Protein AF-A0A956R9J3-F1 (afdb_monomer_lite)

Foldseek 3Di:
DPPPPQDKDFPDADLAWTWIDGQQEIEIEGAEPDDPVNLVVVLVVLVVSVVVVSFLHEYEYEYEPPYDDFQDPVNVVSNVVSCVVCLQRYAAYEYAYADDDLVSVLVQVVQVVVCVPPDPRHHYHYDPALLVRLQVVLCGPPDDPVSVPSPVVVSVVSVVSNVVRPDCPPDDDDDDDDDDDDDDDDDDDDDDFDDLAKDWDDFQLEIEMEGELRHDLVNLVVVLVVLVVSLVVNVAAGEYEYEYELNGVCVDPNVVVSNLVSCLVCLRRHAEYEYAYADHHDSLVSVVVSVVVSCVSRDPSYYYDYDNDQQVSQVVVQVSLVVVVHDDDHSVVVVVVVVVRVVCSVVSVPD

Sequence (351 aa):
MSRSDVDWRIAYADEQLVAAHLCGLLVLSWRTGAGLEHVKAVADLQSTLVERGYAPLSILNIFSLEKKGGISDELRHEGRRLFERMARHYLAQAYVILGEGFWAAGIRAFLSGFTGRTSRKVETQTFGTVSDAMRWLGQLPGQPPWMRTGDQERVEHVEEVVLTAHSPSLGAPSLRTFAPTRPQRLMGMGGAAGDKGLWTACCGRVHVSYWTEHTNAADVARMHHDIAALASKEGGPVALLLFADPQTPLSQAEARTRTAAMLRELHRVIESVALVTPGSGMWSIVMSSMFRDIDAETTPSARWKTFEELEPAVDWLRERSQQHGRHVPRAKFIRGAIDALRVEAETGGSG

pLDDT: mean 78.17, std 17.67, range [21.52, 96.06]

Secondary structure (DSSP, 8-state):
--TT----EEEEE-SSEEEEEETTEEEEEESSPPPHHHHHHHHHHHHHHHHTT-PSEEEEEEEE-SS-----HHHHHHHHHHHHHHGGGEEEEEEEEE--HHHHHHHHHHHHHHHHHH-SSSEEEEESSHHHHHHHHHHSTT--GGGGG--HHHHHHHHHHHHHHH-TTS----------------------TT--SEEEEEETTEEEEEE-TT--HHHHHHHHHHHHHHHHHTTS-EEEEEEE-TT-GGGSHHHHHHHHHHHHHSTTTEEEEEEE--SSSHHHHHHHHHHHHHHHHH-SSSEEEEESSHHHHHHHHHHHHHHTT-----HHHHHHHHHHHHHHHHHTT--

Structure (mmCIF, N/CA/C/O backbone):
data_AF-A0A956R9J3-F1
#
_entry.id   AF-A0A956R9J3-F1
#
loop_
_atom_site.group_PDB
_atom_site.id
_atom_site.type_symbol
_atom_site.label_atom_id
_atom_site.label_alt_id
_atom_site.label_comp_id
_atom_site.label_asym_id
_atom_site.label_entity_id
_atom_site.label_seq_id
_atom_site.pdbx_PDB_ins_code
_atom_site.Cartn_x
_atom_site.Cartn_y
_atom_site.Cartn_z
_atom_site.occupancy
_atom_site.B_iso_or_equiv
_atom_site.auth_seq_id
_atom_site.auth_comp_id
_atom_site.auth_asym_id
_atom_site.auth_atom_id
_atom_site.pdbx_PDB_model_num
ATOM 1 N N . MET A 1 1 ? 28.170 2.705 -31.460 1.00 49.53 1 MET A N 1
ATOM 2 C CA . MET A 1 1 ? 26.733 2.816 -31.783 1.00 49.53 1 MET A CA 1
ATOM 3 C C . MET A 1 1 ? 26.431 4.284 -31.965 1.00 49.53 1 MET A C 1
ATOM 5 O O . MET A 1 1 ? 26.818 5.065 -31.101 1.00 49.53 1 MET A O 1
ATOM 9 N N . SER A 1 2 ? 25.866 4.662 -33.109 1.00 46.88 2 SER A N 1
ATOM 10 C CA . SER A 1 2 ? 25.416 6.036 -33.333 1.00 46.88 2 SER A CA 1
ATOM 11 C C . SER A 1 2 ? 24.213 6.325 -32.420 1.00 46.88 2 SER A C 1
ATOM 13 O O . SER A 1 2 ? 23.520 5.394 -32.006 1.00 46.88 2 SER A O 1
ATOM 15 N N . ARG A 1 3 ? 23.981 7.592 -32.054 1.00 46.44 3 ARG A N 1
ATOM 16 C CA . ARG A 1 3 ? 22.874 8.001 -31.165 1.00 46.44 3 ARG A CA 1
ATOM 17 C C . ARG A 1 3 ? 21.479 7.624 -31.710 1.00 46.44 3 ARG A C 1
ATOM 19 O O . ARG A 1 3 ? 20.548 7.557 -30.924 1.00 46.44 3 ARG A O 1
ATOM 26 N N . SER A 1 4 ? 21.358 7.321 -33.005 1.00 49.34 4 SER A N 1
ATOM 27 C CA . SER A 1 4 ? 20.106 7.017 -33.714 1.00 49.34 4 SER A CA 1
ATOM 28 C C . SER A 1 4 ? 19.683 5.537 -33.740 1.00 49.34 4 SER A C 1
ATOM 30 O O . SER A 1 4 ? 18.646 5.238 -34.315 1.00 49.34 4 SER A O 1
ATOM 32 N N . ASP A 1 5 ? 20.431 4.612 -33.123 1.00 54.09 5 ASP A N 1
ATOM 33 C CA . ASP A 1 5 ? 20.139 3.159 -33.191 1.00 54.09 5 ASP A CA 1
ATOM 34 C C . ASP A 1 5 ? 19.517 2.573 -31.905 1.00 54.09 5 ASP A C 1
ATOM 36 O O . ASP A 1 5 ? 19.474 1.356 -31.710 1.00 54.09 5 ASP A O 1
ATOM 40 N N . VAL A 1 6 ? 19.088 3.423 -30.971 1.00 61.53 6 VAL A N 1
ATOM 41 C CA . VAL A 1 6 ? 18.557 3.007 -29.666 1.00 61.53 6 VAL A CA 1
ATOM 42 C C . VAL A 1 6 ? 17.034 2.891 -29.770 1.00 61.53 6 VAL A C 1
ATOM 44 O O . VAL A 1 6 ? 16.299 3.763 -29.325 1.00 61.53 6 VAL A O 1
ATOM 47 N N . ASP A 1 7 ? 16.580 1.823 -30.427 1.00 75.50 7 ASP A N 1
ATOM 48 C CA . ASP A 1 7 ? 15.164 1.600 -30.734 1.00 75.50 7 ASP A CA 1
ATOM 49 C C . ASP A 1 7 ? 14.435 0.958 -29.544 1.00 75.50 7 ASP A C 1
ATOM 51 O O . ASP A 1 7 ? 14.713 -0.184 -29.150 1.00 75.50 7 ASP A O 1
ATOM 55 N N . TRP A 1 8 ? 13.523 1.716 -28.940 1.00 78.88 8 TRP A N 1
ATOM 56 C CA . TRP A 1 8 ? 12.643 1.224 -27.889 1.00 78.88 8 TRP A CA 1
ATOM 57 C C . TRP A 1 8 ? 11.642 0.236 -28.465 1.00 78.88 8 TRP A C 1
ATOM 59 O O . TRP A 1 8 ? 10.996 0.491 -29.478 1.00 78.88 8 TRP A O 1
ATOM 69 N N . ARG A 1 9 ? 11.466 -0.899 -27.788 1.00 84.69 9 ARG A N 1
ATOM 70 C CA . ARG A 1 9 ? 10.521 -1.926 -28.232 1.00 84.69 9 ARG A CA 1
ATOM 71 C C . ARG A 1 9 ? 9.414 -2.096 -27.217 1.00 84.69 9 ARG A C 1
ATOM 73 O O . ARG A 1 9 ? 9.660 -2.567 -26.106 1.00 84.69 9 ARG A O 1
ATOM 80 N N . ILE A 1 10 ? 8.195 -1.747 -27.621 1.00 87.12 10 ILE A N 1
ATOM 81 C CA . ILE A 1 10 ? 6.981 -2.139 -26.904 1.00 87.12 10 ILE A CA 1
ATOM 82 C C . ILE A 1 10 ? 6.818 -3.644 -27.111 1.00 87.12 10 ILE A C 1
ATOM 84 O O . ILE A 1 10 ? 6.555 -4.107 -28.218 1.00 87.12 10 ILE A O 1
ATOM 88 N N . ALA A 1 11 ? 7.038 -4.411 -26.049 1.00 88.06 11 ALA A N 1
ATOM 89 C CA . ALA A 1 11 ? 6.936 -5.866 -26.076 1.00 88.06 11 ALA A CA 1
ATOM 90 C C . ALA A 1 11 ? 5.540 -6.356 -25.675 1.00 88.06 11 ALA A C 1
ATOM 92 O O . ALA A 1 11 ? 5.146 -7.456 -26.052 1.00 88.06 11 ALA A O 1
ATOM 93 N N . TYR A 1 12 ? 4.804 -5.545 -24.912 1.00 89.25 12 TYR A N 1
ATOM 94 C CA . TYR A 1 12 ? 3.446 -5.832 -24.471 1.00 89.25 12 TYR A CA 1
ATOM 95 C C . TYR A 1 12 ? 2.692 -4.522 -24.234 1.00 89.25 12 TYR A C 1
ATOM 97 O O . TYR A 1 12 ? 3.262 -3.588 -23.667 1.00 89.25 12 TYR A O 1
ATOM 105 N N . ALA A 1 13 ? 1.425 -4.448 -24.635 1.00 90.06 13 ALA A N 1
ATOM 106 C CA . ALA A 1 13 ? 0.563 -3.310 -24.335 1.00 90.06 13 ALA A CA 1
ATOM 107 C C . ALA A 1 13 ? -0.911 -3.728 -24.315 1.00 90.06 13 ALA A C 1
ATOM 109 O O . ALA A 1 13 ? -1.419 -4.258 -25.303 1.00 90.06 13 ALA A O 1
ATOM 110 N N . ASP A 1 14 ? -1.591 -3.444 -23.210 1.00 89.25 14 ASP A N 1
ATOM 111 C CA . ASP A 1 14 ? -3.045 -3.509 -23.077 1.00 89.25 14 ASP A CA 1
ATOM 112 C C . ASP A 1 14 ? -3.572 -2.367 -22.181 1.00 89.25 14 ASP A C 1
ATOM 114 O O . ASP A 1 14 ? -2.871 -1.394 -21.889 1.00 89.25 14 ASP A O 1
ATOM 118 N N . GLU A 1 15 ? -4.835 -2.456 -21.760 1.00 85.06 15 GLU A N 1
ATOM 119 C CA . GLU A 1 15 ? -5.476 -1.447 -20.909 1.00 85.06 15 GLU A CA 1
ATOM 120 C C . GLU A 1 15 ? -4.898 -1.342 -19.488 1.00 85.06 15 GLU A C 1
ATOM 122 O O . GLU A 1 15 ? -5.156 -0.351 -18.801 1.00 85.06 15 GLU A O 1
ATOM 127 N N . GLN A 1 16 ? -4.156 -2.344 -19.017 1.00 85.88 16 GLN A N 1
ATOM 128 C CA . GLN A 1 16 ? -3.671 -2.447 -17.638 1.00 85.88 16 GLN A CA 1
ATOM 129 C C . GLN A 1 16 ? -2.151 -2.323 -17.538 1.00 85.88 16 GLN A C 1
ATOM 131 O O . GLN A 1 16 ? -1.652 -1.796 -16.540 1.00 85.88 16 GLN A O 1
ATOM 136 N N . LEU A 1 17 ? -1.422 -2.789 -18.550 1.00 90.00 17 LEU A N 1
ATOM 137 C CA . LEU A 1 17 ? 0.029 -2.879 -18.577 1.00 90.00 17 LEU A CA 1
ATOM 138 C C . LEU A 1 17 ? 0.584 -2.473 -19.943 1.00 90.00 17 LEU A C 1
ATOM 140 O O . LEU A 1 17 ? 0.219 -3.019 -20.981 1.00 90.00 17 LEU A O 1
ATOM 144 N N . VAL A 1 18 ? 1.598 -1.612 -19.914 1.00 91.94 18 VAL A N 1
ATOM 145 C CA . VAL A 1 18 ? 2.541 -1.442 -21.022 1.00 91.94 18 VAL A CA 1
ATOM 146 C C . VAL A 1 18 ? 3.925 -1.873 -20.565 1.00 91.94 18 VAL A C 1
ATOM 148 O O . VAL A 1 18 ? 4.435 -1.379 -19.560 1.00 91.94 18 VAL A O 1
ATOM 151 N N . ALA A 1 19 ? 4.541 -2.792 -21.304 1.00 92.62 19 ALA A N 1
ATOM 152 C CA . ALA A 1 19 ? 5.917 -3.212 -21.105 1.00 92.62 19 ALA A CA 1
ATOM 153 C C . ALA A 1 19 ? 6.754 -2.835 -22.328 1.00 92.62 19 ALA A C 1
ATOM 155 O O . ALA A 1 19 ? 6.527 -3.320 -23.440 1.00 92.62 19 ALA A O 1
ATOM 156 N N . ALA A 1 20 ? 7.756 -1.994 -22.104 1.00 93.50 20 ALA A N 1
ATOM 157 C CA . ALA A 1 20 ? 8.727 -1.605 -23.112 1.00 93.50 20 ALA A CA 1
ATOM 158 C C . ALA A 1 20 ? 10.131 -1.921 -22.617 1.00 93.50 20 ALA A C 1
ATOM 160 O O . ALA A 1 20 ? 10.397 -1.894 -21.416 1.00 93.50 20 ALA A O 1
ATOM 161 N N . HIS A 1 21 ? 11.047 -2.213 -23.529 1.00 92.94 21 HIS A N 1
ATOM 162 C CA . HIS A 1 21 ? 12.431 -2.440 -23.148 1.00 92.94 21 HIS A CA 1
ATOM 163 C C . HIS A 1 21 ? 13.405 -1.719 -24.068 1.00 92.94 21 HIS A C 1
ATOM 165 O O . HIS A 1 21 ? 13.150 -1.510 -25.256 1.00 92.94 21 HIS A O 1
ATOM 171 N N . LEU A 1 22 ? 14.555 -1.396 -23.489 1.00 89.81 22 LEU A N 1
ATOM 172 C CA . LEU A 1 22 ? 15.707 -0.864 -24.182 1.00 89.81 22 LEU A CA 1
ATOM 173 C C . LEU A 1 22 ? 16.966 -1.552 -23.666 1.00 89.81 22 LEU A C 1
ATOM 175 O O . LEU A 1 22 ? 17.464 -1.257 -22.577 1.00 89.81 22 LEU A O 1
ATOM 179 N N . CYS A 1 23 ? 17.485 -2.491 -24.458 1.00 87.81 23 CYS A N 1
ATOM 180 C CA . CYS A 1 23 ? 18.567 -3.382 -24.041 1.00 87.81 23 CYS A CA 1
ATOM 181 C C . CYS A 1 23 ? 18.231 -4.041 -22.683 1.00 87.81 23 CYS A C 1
ATOM 183 O O . CYS A 1 23 ? 17.230 -4.746 -22.587 1.00 87.81 23 CYS A O 1
ATOM 185 N N . GLY A 1 24 ? 19.041 -3.798 -21.644 1.00 90.75 24 GLY A N 1
ATOM 186 C CA . GLY A 1 24 ? 18.830 -4.310 -20.285 1.00 90.75 24 GLY A CA 1
ATOM 187 C C . GLY A 1 24 ? 17.880 -3.485 -19.404 1.00 90.75 24 GLY A C 1
ATOM 188 O O . GLY A 1 24 ? 17.706 -3.834 -18.241 1.00 90.75 24 GLY A O 1
ATOM 189 N N . LEU A 1 25 ? 17.278 -2.398 -19.901 1.00 94.25 25 LEU A N 1
ATOM 190 C CA . LEU A 1 25 ? 16.233 -1.658 -19.183 1.00 94.25 25 LEU A CA 1
ATOM 191 C C . LEU A 1 25 ? 14.856 -2.186 -19.576 1.00 94.25 25 LEU A C 1
ATOM 193 O O . LEU A 1 25 ? 14.502 -2.149 -20.751 1.00 94.25 25 LEU A O 1
ATOM 197 N N . LEU A 1 26 ? 14.070 -2.615 -18.595 1.00 95.62 26 LEU A N 1
ATOM 198 C CA . LEU A 1 26 ? 12.669 -2.985 -18.758 1.00 95.62 26 LEU A CA 1
ATOM 199 C C . LEU A 1 26 ? 11.792 -1.962 -18.032 1.00 95.62 26 LEU A C 1
ATOM 201 O O . LEU A 1 26 ? 11.890 -1.816 -16.816 1.00 95.62 26 LEU A O 1
ATOM 205 N N . VAL A 1 27 ? 10.928 -1.273 -18.767 1.00 94.88 27 VAL A N 1
ATOM 206 C CA . VAL A 1 27 ? 9.948 -0.320 -18.240 1.00 94.88 27 VAL A CA 1
ATOM 207 C C . VAL A 1 27 ? 8.581 -0.992 -18.214 1.00 94.88 27 VAL A C 1
ATOM 209 O O . VAL A 1 27 ? 8.107 -1.476 -19.240 1.00 94.88 27 VAL A O 1
ATOM 212 N N . LEU A 1 28 ? 7.955 -1.021 -17.041 1.00 94.44 28 LEU A N 1
ATOM 213 C CA . LEU A 1 28 ? 6.637 -1.599 -16.801 1.00 94.44 28 LEU A CA 1
ATOM 214 C C . LEU A 1 28 ? 5.712 -0.501 -16.290 1.00 94.44 28 LEU A C 1
ATOM 216 O O . LEU A 1 28 ? 5.909 0.002 -15.187 1.00 94.44 28 LEU A O 1
ATOM 220 N N . SER A 1 29 ? 4.716 -0.123 -17.079 1.00 92.69 29 SER A N 1
ATOM 221 C CA . SER A 1 29 ? 3.728 0.889 -16.724 1.00 92.69 29 SER A CA 1
ATOM 222 C C . SER A 1 29 ? 2.387 0.233 -16.415 1.00 92.69 29 SER A C 1
ATOM 224 O O . SER A 1 29 ? 1.720 -0.281 -17.308 1.00 92.69 29 SER A O 1
ATOM 226 N N . TRP A 1 30 ? 2.018 0.236 -15.137 1.00 90.00 30 TRP A N 1
ATOM 227 C CA . TRP A 1 30 ? 0.809 -0.359 -14.581 1.00 90.00 30 TRP A CA 1
ATOM 228 C C . TRP A 1 30 ? -0.260 0.726 -14.393 1.00 90.00 30 TRP A C 1
ATOM 230 O O . TRP A 1 30 ? -0.128 1.598 -13.528 1.00 90.00 30 TRP A O 1
ATOM 240 N N . ARG A 1 31 ? -1.325 0.675 -15.198 1.00 82.44 31 ARG A N 1
ATOM 241 C CA . ARG A 1 31 ? -2.463 1.616 -15.137 1.00 82.44 31 ARG A CA 1
ATOM 242 C C . ARG A 1 31 ? -3.493 1.208 -14.095 1.00 82.44 31 ARG A C 1
ATOM 244 O O . ARG A 1 31 ? -4.121 2.048 -13.456 1.00 82.44 31 ARG A O 1
ATOM 251 N N . THR A 1 32 ? -3.686 -0.097 -13.952 1.00 74.12 32 THR A N 1
ATOM 252 C CA . THR A 1 32 ? -4.568 -0.704 -12.957 1.00 74.12 32 THR A CA 1
ATOM 253 C C . THR A 1 32 ? -3.794 -1.735 -12.152 1.00 74.12 32 THR A C 1
ATOM 255 O O . THR A 1 32 ? -2.675 -2.102 -12.512 1.00 74.12 32 THR A O 1
ATOM 258 N N . GLY A 1 33 ? -4.369 -2.204 -11.040 1.00 71.44 33 GLY A N 1
ATOM 259 C CA . GLY A 1 33 ? -3.757 -3.292 -10.274 1.00 71.44 33 GLY A CA 1
ATOM 260 C C . GLY A 1 33 ? -3.408 -4.477 -11.178 1.00 71.44 33 GLY A C 1
ATOM 261 O O . GLY A 1 33 ? -4.175 -4.814 -12.077 1.00 71.44 33 GLY A O 1
ATOM 262 N N . ALA A 1 34 ? -2.239 -5.079 -10.954 1.00 76.88 34 ALA A N 1
ATOM 263 C CA . ALA A 1 34 ? -1.737 -6.157 -11.794 1.00 76.88 34 ALA A CA 1
ATOM 264 C C . ALA A 1 34 ? -2.666 -7.380 -11.733 1.00 76.88 34 ALA A C 1
ATOM 266 O O . ALA A 1 34 ? -2.901 -7.936 -10.665 1.00 76.88 34 ALA A O 1
ATOM 267 N N . GLY A 1 35 ? -3.179 -7.828 -12.877 1.00 83.69 35 GLY A N 1
ATOM 268 C CA . GLY A 1 35 ? -3.793 -9.156 -12.983 1.00 83.69 35 GLY A CA 1
ATOM 269 C C . GLY A 1 35 ? -2.740 -10.272 -13.028 1.00 83.69 35 GLY A C 1
ATOM 270 O O . GLY A 1 35 ? -1.593 -10.038 -13.411 1.00 83.69 35 GLY A O 1
ATOM 271 N N . LEU A 1 36 ? -3.139 -11.501 -12.684 1.00 85.06 36 LEU A N 1
ATOM 272 C CA . LEU A 1 36 ? -2.251 -12.672 -12.726 1.00 85.06 36 LEU A CA 1
ATOM 273 C C . LEU A 1 36 ? -1.683 -12.922 -14.132 1.00 85.06 36 LEU A C 1
ATOM 275 O O . LEU A 1 36 ? -0.512 -13.267 -14.273 1.00 85.06 36 LEU A O 1
ATOM 279 N N . GLU A 1 37 ? -2.497 -12.723 -15.168 1.00 89.44 37 GLU A N 1
ATOM 280 C CA . GLU A 1 37 ? -2.081 -12.868 -16.568 1.00 89.44 37 GLU A CA 1
ATOM 281 C C . GLU A 1 37 ? -0.966 -11.883 -16.935 1.00 89.44 37 GLU A C 1
ATOM 283 O O . GLU A 1 37 ? 0.046 -12.288 -17.501 1.00 89.44 37 GLU A O 1
ATOM 288 N N . HIS A 1 38 ? -1.074 -10.625 -16.501 1.00 90.25 38 HIS A N 1
ATOM 289 C CA . HIS A 1 38 ? -0.042 -9.609 -16.721 1.00 90.25 38 HIS A CA 1
ATOM 290 C C . HIS A 1 38 ? 1.270 -9.954 -16.006 1.00 90.25 38 HIS A C 1
ATOM 292 O O . HIS A 1 38 ? 2.348 -9.767 -16.565 1.00 90.25 38 HIS A O 1
ATOM 298 N N . VAL A 1 39 ? 1.210 -10.503 -14.784 1.00 89.62 39 VAL A N 1
ATOM 299 C CA . VAL A 1 39 ? 2.421 -10.961 -14.074 1.00 89.62 39 VAL A CA 1
ATOM 300 C C . VAL A 1 39 ? 3.108 -12.097 -14.830 1.00 89.62 39 VAL A C 1
ATOM 302 O O . VAL A 1 39 ? 4.336 -12.102 -14.923 1.00 89.62 39 VAL A O 1
ATOM 305 N N . LYS A 1 40 ? 2.344 -13.021 -15.423 1.00 88.81 40 LYS A N 1
ATOM 306 C CA . LYS A 1 40 ? 2.892 -14.079 -16.287 1.00 88.81 40 LYS A CA 1
ATOM 307 C C . LYS A 1 40 ? 3.496 -13.506 -17.573 1.00 88.81 40 LYS A C 1
ATOM 309 O O . LYS A 1 40 ? 4.617 -13.864 -17.912 1.00 88.81 40 LYS A O 1
ATOM 314 N N . ALA A 1 41 ? 2.831 -12.552 -18.223 1.00 90.69 41 ALA A N 1
ATOM 315 C CA . ALA A 1 41 ? 3.370 -11.882 -19.409 1.00 90.69 41 ALA A CA 1
ATOM 316 C C . ALA A 1 41 ? 4.700 -11.160 -19.114 1.00 90.69 41 ALA A C 1
ATOM 318 O O . ALA A 1 41 ? 5.665 -11.281 -19.869 1.00 90.69 41 ALA A O 1
ATOM 319 N N . VAL A 1 42 ? 4.792 -10.464 -17.973 1.00 93.19 42 VAL A N 1
ATOM 320 C CA . VAL A 1 42 ? 6.044 -9.846 -17.507 1.00 93.19 42 VAL A CA 1
ATOM 321 C C . VAL A 1 42 ? 7.114 -10.901 -17.239 1.00 93.19 42 VAL A C 1
ATOM 323 O O . VAL A 1 42 ? 8.276 -10.692 -17.587 1.00 93.19 42 VAL A O 1
ATOM 326 N N . ALA A 1 43 ? 6.741 -12.038 -16.650 1.00 92.69 43 ALA A N 1
ATOM 327 C CA . ALA A 1 43 ? 7.661 -13.136 -16.393 1.00 92.69 43 ALA A CA 1
ATOM 328 C C . ALA A 1 43 ? 8.278 -13.695 -17.683 1.00 92.69 43 ALA A C 1
ATOM 330 O O . ALA A 1 43 ? 9.499 -13.849 -17.762 1.00 92.69 43 ALA A O 1
ATOM 331 N N . ASP A 1 44 ? 7.447 -13.958 -18.689 1.00 93.81 44 ASP A N 1
ATOM 332 C CA . ASP A 1 44 ? 7.875 -14.494 -19.982 1.00 93.81 44 ASP A CA 1
ATOM 333 C C . ASP A 1 44 ? 8.756 -13.490 -20.734 1.00 93.81 44 ASP A C 1
ATOM 335 O O . ASP A 1 44 ? 9.793 -13.855 -21.302 1.00 93.81 44 ASP A O 1
ATOM 339 N N . LEU A 1 45 ? 8.410 -12.200 -20.668 1.00 94.62 45 LEU A N 1
ATOM 340 C CA . LEU A 1 45 ? 9.221 -11.125 -21.233 1.00 94.62 45 LEU A CA 1
ATOM 341 C C . LEU A 1 45 ? 10.599 -11.044 -20.565 1.00 94.62 45 LEU A C 1
ATOM 343 O O . LEU A 1 45 ? 11.615 -10.990 -21.257 1.00 94.62 45 LEU A O 1
ATOM 347 N N . GLN A 1 46 ? 10.665 -11.069 -19.233 1.00 95.38 46 GLN A N 1
ATOM 348 C CA . GLN A 1 46 ? 11.939 -11.030 -18.512 1.00 95.38 46 GLN A CA 1
ATOM 349 C C . GLN A 1 46 ? 12.815 -12.240 -18.847 1.00 95.38 46 GLN A C 1
ATOM 351 O O . GLN A 1 46 ? 14.007 -12.067 -19.100 1.00 95.38 46 GLN A O 1
ATOM 356 N N . SER A 1 47 ? 12.239 -13.445 -18.899 1.00 95.56 47 SER A N 1
ATOM 357 C CA . SER A 1 47 ? 12.956 -14.650 -19.333 1.00 95.56 47 SER A CA 1
ATOM 358 C C . SER A 1 47 ? 13.504 -14.499 -20.751 1.00 95.56 47 SER A C 1
ATOM 360 O O . SER A 1 47 ? 14.695 -14.717 -20.969 1.00 95.56 47 SER A O 1
ATOM 362 N N . THR A 1 48 ? 12.684 -14.015 -21.688 1.00 95.00 48 THR A N 1
ATOM 363 C CA . THR A 1 48 ? 13.097 -13.767 -23.078 1.00 95.00 48 THR A CA 1
ATOM 364 C C . THR A 1 48 ? 14.266 -12.781 -23.157 1.00 95.00 48 THR A C 1
ATOM 366 O O . THR A 1 48 ? 15.200 -12.973 -23.937 1.00 95.00 48 THR A O 1
ATOM 369 N N . LEU A 1 49 ? 14.252 -11.714 -22.352 1.00 93.75 49 LEU A N 1
ATOM 370 C CA . LEU A 1 49 ? 15.343 -10.736 -22.328 1.00 93.75 49 LEU A CA 1
ATOM 371 C C . LEU A 1 49 ? 16.641 -11.334 -21.772 1.00 93.75 49 LEU A C 1
ATOM 373 O O . LEU A 1 49 ? 17.719 -11.064 -22.307 1.00 93.75 49 LEU A O 1
ATOM 377 N N . VAL A 1 50 ? 16.549 -12.171 -20.736 1.00 95.50 50 VAL A N 1
ATOM 378 C CA . VAL A 1 50 ? 17.706 -12.892 -20.186 1.00 95.50 50 VAL A CA 1
ATOM 379 C C . VAL A 1 50 ? 18.285 -13.862 -21.216 1.00 95.50 50 VAL A C 1
ATOM 381 O O . VAL A 1 50 ? 19.496 -13.855 -21.429 1.00 95.50 50 VAL A O 1
ATOM 384 N N . GLU A 1 51 ? 17.445 -14.645 -21.893 1.00 95.38 51 GLU A N 1
ATOM 385 C CA . GLU A 1 51 ? 17.864 -15.596 -22.937 1.00 95.38 51 GLU A CA 1
ATOM 386 C C . GLU A 1 51 ? 18.536 -14.902 -24.127 1.00 95.38 51 GLU A C 1
ATOM 388 O O . GLU A 1 51 ? 19.482 -15.431 -24.707 1.00 95.38 51 GLU A O 1
ATOM 393 N N . ARG A 1 52 ? 18.109 -13.677 -24.450 1.00 93.31 52 ARG A N 1
ATOM 394 C CA . ARG A 1 52 ? 18.737 -12.825 -25.473 1.00 93.31 52 ARG A CA 1
ATOM 395 C C . ARG A 1 52 ? 20.035 -12.151 -25.016 1.00 93.31 52 ARG A C 1
ATOM 397 O O . ARG A 1 52 ? 20.630 -11.407 -25.791 1.00 93.31 52 ARG A O 1
ATOM 404 N N . GLY A 1 53 ? 20.482 -12.395 -23.784 1.00 94.00 53 GLY A N 1
ATOM 405 C CA . GLY A 1 53 ? 21.736 -11.861 -23.256 1.00 94.00 53 GLY A CA 1
ATOM 406 C C . GLY A 1 53 ? 21.657 -10.409 -22.781 1.00 94.00 53 GLY A C 1
ATOM 407 O O . GLY A 1 53 ? 22.693 -9.766 -22.648 1.00 94.00 53 GLY A O 1
ATOM 408 N N . TYR A 1 54 ? 20.460 -9.878 -22.502 1.00 92.56 54 TYR A N 1
ATOM 409 C CA . TYR A 1 54 ? 20.304 -8.514 -21.974 1.00 92.56 54 TYR A CA 1
ATOM 410 C C . TYR A 1 54 ? 20.520 -8.402 -20.456 1.00 92.56 54 TYR A C 1
ATOM 412 O O . TYR A 1 54 ? 20.408 -7.310 -19.906 1.00 92.56 54 TYR A O 1
ATOM 420 N N . ALA A 1 55 ? 20.823 -9.506 -19.768 1.00 93.12 55 ALA A N 1
ATOM 421 C CA . ALA A 1 55 ? 21.116 -9.500 -18.339 1.00 93.12 55 ALA A CA 1
ATOM 422 C C . ALA A 1 55 ? 22.488 -8.847 -18.025 1.00 93.12 55 ALA A C 1
ATOM 424 O O . ALA A 1 55 ? 23.431 -9.017 -18.800 1.00 93.12 55 ALA A O 1
ATOM 425 N N . PRO A 1 56 ? 22.640 -8.177 -16.864 1.00 95.19 56 PRO A N 1
ATOM 426 C CA . PRO A 1 56 ? 21.631 -8.006 -15.818 1.00 95.19 56 PRO A CA 1
ATOM 427 C C . PRO A 1 56 ? 20.589 -6.926 -16.166 1.00 95.19 56 PRO A C 1
ATOM 429 O O . PRO A 1 56 ? 20.892 -5.940 -16.830 1.00 95.19 56 PRO A O 1
ATOM 432 N N . LEU A 1 57 ? 19.351 -7.120 -15.704 1.00 95.62 57 LEU A N 1
ATOM 433 C CA . LEU A 1 57 ? 18.213 -6.254 -16.007 1.00 95.62 57 LEU A CA 1
ATOM 434 C C . LEU A 1 57 ? 18.041 -5.153 -14.958 1.00 95.62 57 LEU A C 1
ATOM 436 O O . LEU A 1 57 ? 18.032 -5.420 -13.755 1.00 95.62 57 LEU A O 1
ATOM 440 N N . SER A 1 58 ? 17.809 -3.931 -15.418 1.00 96.06 58 SER A N 1
ATOM 441 C CA . SER A 1 58 ? 17.251 -2.847 -14.612 1.00 96.06 58 SER A CA 1
ATOM 442 C C . SER A 1 58 ? 15.764 -2.745 -14.894 1.00 96.06 58 SER A C 1
ATOM 444 O O . SER A 1 58 ? 15.370 -2.631 -16.052 1.00 96.06 58 SER A O 1
ATOM 446 N N . ILE A 1 59 ? 14.933 -2.788 -13.859 1.00 95.69 59 ILE A N 1
ATOM 447 C CA . ILE A 1 59 ? 13.478 -2.721 -14.021 1.00 95.69 59 ILE A CA 1
ATOM 448 C C . ILE A 1 59 ? 12.972 -1.394 -13.472 1.00 95.69 59 ILE A C 1
ATOM 450 O O . ILE A 1 59 ? 13.231 -1.064 -12.320 1.00 95.69 59 ILE A O 1
ATOM 454 N N . LEU A 1 60 ? 12.214 -0.659 -14.276 1.00 95.75 60 LEU A N 1
ATOM 455 C CA . LEU A 1 60 ? 11.488 0.536 -13.873 1.00 95.75 60 LEU A CA 1
ATOM 456 C C . LEU A 1 60 ? 9.992 0.216 -13.847 1.00 95.75 60 LEU A C 1
ATOM 458 O O . LEU A 1 60 ? 9.351 0.150 -14.891 1.00 95.75 60 LEU A O 1
ATOM 462 N N . ASN A 1 61 ? 9.438 0.007 -12.657 1.00 94.19 61 ASN A N 1
ATOM 463 C CA . ASN A 1 61 ? 8.002 -0.155 -12.462 1.00 94.19 61 ASN A CA 1
ATOM 464 C C . ASN A 1 61 ? 7.359 1.206 -12.216 1.00 94.19 61 ASN A C 1
ATOM 466 O O . ASN A 1 61 ? 7.795 1.935 -11.333 1.00 94.19 61 ASN A O 1
ATOM 470 N N . ILE A 1 62 ? 6.301 1.525 -12.944 1.00 92.31 62 ILE A N 1
ATOM 471 C CA . ILE A 1 62 ? 5.574 2.788 -12.869 1.00 92.31 62 ILE A CA 1
ATOM 472 C C . ILE A 1 62 ? 4.122 2.446 -12.569 1.00 92.31 62 ILE A C 1
ATOM 474 O O . ILE A 1 62 ? 3.493 1.742 -13.348 1.00 92.31 62 ILE A O 1
ATOM 478 N N . PHE A 1 63 ? 3.596 2.917 -11.446 1.00 88.75 63 PHE A N 1
ATOM 479 C CA . PHE A 1 63 ? 2.223 2.657 -11.022 1.00 88.75 63 PHE A CA 1
ATOM 480 C C . PHE A 1 63 ? 1.426 3.952 -11.039 1.00 88.75 63 PHE A C 1
ATOM 482 O O . PHE A 1 63 ? 1.810 4.904 -10.359 1.00 88.75 63 PHE A O 1
ATOM 489 N N . SER A 1 64 ? 0.310 3.967 -11.764 1.00 84.56 64 SER A N 1
ATOM 490 C CA . SER A 1 64 ? -0.709 5.006 -11.621 1.00 84.56 64 SER A CA 1
ATOM 491 C C . SER A 1 64 ? -1.744 4.587 -10.582 1.00 84.56 64 SER A C 1
ATOM 493 O O . SER A 1 64 ? -2.237 3.459 -10.586 1.00 84.56 64 SER A O 1
ATOM 495 N N . LEU A 1 65 ? -2.067 5.497 -9.663 1.00 73.25 65 LEU A N 1
ATOM 496 C CA . LEU A 1 65 ? -3.029 5.253 -8.583 1.00 73.25 65 LEU A CA 1
ATOM 497 C C . LEU A 1 65 ? -4.472 5.619 -8.948 1.00 73.25 65 LEU A C 1
ATOM 499 O O . LEU A 1 65 ? -5.335 5.652 -8.072 1.00 73.25 65 LEU A O 1
ATOM 503 N N . GLU A 1 66 ? -4.756 5.874 -10.226 1.00 71.19 66 GLU A N 1
ATOM 504 C CA . GLU A 1 66 ? -6.089 6.274 -10.693 1.00 71.19 66 GLU A CA 1
ATOM 505 C C . GLU A 1 66 ? -7.167 5.209 -10.437 1.00 71.19 66 GLU A C 1
ATOM 507 O O . GLU A 1 66 ? -8.331 5.548 -10.218 1.00 71.19 66 GLU A O 1
ATOM 512 N N . LYS A 1 67 ? -6.807 3.918 -10.419 1.00 65.75 67 LYS A N 1
ATOM 513 C CA . LYS A 1 67 ? -7.745 2.818 -10.146 1.00 65.75 67 LYS A CA 1
ATOM 514 C C . LYS A 1 67 ? -7.255 1.926 -9.006 1.00 65.75 67 LYS A C 1
ATOM 516 O O . LYS A 1 67 ? -6.194 1.310 -9.078 1.00 65.75 67 LYS A O 1
ATOM 521 N N . LYS A 1 68 ? -8.086 1.801 -7.963 1.00 62.31 68 LYS A N 1
ATOM 522 C CA . LYS A 1 68 ? -7.859 0.896 -6.825 1.00 62.31 68 LYS A CA 1
ATOM 523 C C . LYS A 1 68 ? -8.012 -0.559 -7.287 1.00 62.31 68 LYS A C 1
ATOM 525 O O . LYS A 1 68 ? -9.128 -1.049 -7.431 1.00 62.31 68 LYS A O 1
ATOM 530 N N . GLY A 1 69 ? -6.897 -1.246 -7.523 1.00 61.59 69 GLY A N 1
ATOM 531 C CA . GLY A 1 69 ? -6.865 -2.694 -7.736 1.00 61.59 69 GLY A CA 1
ATOM 532 C C . GLY A 1 69 ? -6.409 -3.423 -6.473 1.00 61.59 69 GLY A C 1
ATOM 533 O O . GLY A 1 69 ? -5.383 -3.076 -5.888 1.00 61.59 69 GLY A O 1
ATOM 534 N N . GLY A 1 70 ? -7.167 -4.428 -6.035 1.00 63.72 70 GLY A N 1
ATOM 535 C CA . GLY A 1 70 ? -6.732 -5.326 -4.966 1.00 63.72 70 GLY A CA 1
ATOM 536 C C . GLY A 1 70 ? -5.608 -6.249 -5.447 1.00 63.72 70 GLY A C 1
ATOM 537 O O . GLY A 1 70 ? -5.633 -6.723 -6.577 1.00 63.72 70 GLY A O 1
ATOM 538 N N . ILE A 1 71 ? -4.630 -6.527 -4.583 1.00 68.88 71 ILE A N 1
ATOM 539 C CA . ILE A 1 71 ? -3.621 -7.569 -4.821 1.00 68.88 71 ILE A CA 1
ATOM 540 C C . ILE A 1 71 ? -4.134 -8.851 -4.162 1.00 68.88 71 ILE A C 1
ATOM 542 O O . ILE A 1 71 ? -4.145 -8.923 -2.927 1.00 68.88 71 ILE A O 1
ATOM 546 N N . SER A 1 72 ? -4.547 -9.835 -4.966 1.00 74.62 72 SER A N 1
ATOM 547 C CA . SER A 1 72 ? -4.964 -11.156 -4.474 1.00 74.62 72 SER A CA 1
ATOM 548 C C . SER A 1 72 ? -3.781 -11.944 -3.898 1.00 74.62 72 SER A C 1
ATOM 550 O O . SER A 1 72 ? -2.623 -11.678 -4.227 1.00 74.62 72 SER A O 1
ATOM 552 N N . ASP A 1 73 ? -4.047 -12.932 -3.042 1.00 71.81 73 ASP A N 1
ATOM 553 C CA . ASP A 1 73 ? -2.989 -13.793 -2.493 1.00 71.81 73 ASP A CA 1
ATOM 554 C C . ASP A 1 73 ? -2.267 -14.604 -3.570 1.00 71.81 73 ASP A C 1
ATOM 556 O O . ASP A 1 73 ? -1.047 -14.758 -3.517 1.00 71.81 73 ASP A O 1
ATOM 560 N N . GLU A 1 74 ? -3.000 -15.057 -4.586 1.00 76.88 74 GLU A N 1
ATOM 561 C CA . GLU A 1 74 ? -2.431 -15.754 -5.739 1.00 76.88 74 GLU A CA 1
ATOM 562 C C . GLU A 1 74 ? -1.432 -14.864 -6.491 1.00 76.88 74 GLU A C 1
ATOM 564 O O . GLU A 1 74 ? -0.314 -15.287 -6.787 1.00 76.88 74 GLU A O 1
ATOM 569 N N . LEU A 1 75 ? -1.779 -13.591 -6.702 1.00 75.44 75 LEU A N 1
ATOM 570 C CA . LEU A 1 75 ? -0.892 -12.608 -7.319 1.00 75.44 75 LEU A CA 1
ATOM 571 C C . LEU A 1 75 ? 0.365 -12.357 -6.473 1.00 75.44 75 LEU A C 1
ATOM 573 O O . LEU A 1 75 ? 1.465 -12.248 -7.015 1.00 75.44 75 LEU A O 1
ATOM 577 N N . ARG A 1 76 ? 0.231 -12.297 -5.139 1.00 74.94 76 ARG A N 1
ATOM 578 C CA . ARG A 1 76 ? 1.383 -12.166 -4.222 1.00 74.94 76 ARG A CA 1
ATOM 579 C C . ARG A 1 76 ? 2.303 -13.373 -4.317 1.00 74.94 76 ARG A C 1
ATOM 581 O O . ARG A 1 76 ? 3.524 -13.207 -4.309 1.00 74.94 76 ARG A O 1
ATOM 588 N N . HIS A 1 77 ? 1.727 -14.571 -4.364 1.00 78.31 77 HIS A N 1
ATOM 589 C CA . HIS A 1 77 ? 2.482 -15.812 -4.460 1.00 78.31 77 HIS A CA 1
ATOM 590 C C . HIS A 1 77 ? 3.253 -15.878 -5.781 1.00 78.31 77 HIS A C 1
ATOM 592 O O . HIS A 1 77 ? 4.465 -16.101 -5.766 1.00 78.31 77 HIS A O 1
ATOM 598 N N . GLU A 1 78 ? 2.591 -15.593 -6.903 1.00 83.00 78 GLU A N 1
ATOM 599 C CA . GLU A 1 78 ? 3.229 -15.628 -8.220 1.00 83.00 78 GLU A CA 1
ATOM 600 C C . GLU A 1 78 ? 4.272 -14.515 -8.381 1.00 83.00 78 GLU A C 1
ATOM 602 O O . GLU A 1 78 ? 5.379 -14.771 -8.852 1.00 83.00 78 GLU A O 1
ATOM 607 N N . GLY A 1 79 ? 3.992 -13.301 -7.895 1.00 82.69 79 GLY A N 1
ATOM 608 C CA . GLY A 1 79 ? 4.963 -12.203 -7.882 1.00 82.69 79 GLY A CA 1
ATOM 609 C C . GLY A 1 79 ? 6.217 -12.531 -7.063 1.00 82.69 79 GLY A C 1
ATOM 610 O O . GLY A 1 79 ? 7.336 -12.259 -7.503 1.00 82.69 79 GLY A O 1
ATOM 611 N N . ARG A 1 80 ? 6.060 -13.182 -5.900 1.00 82.25 80 ARG A N 1
ATOM 612 C CA . ARG A 1 80 ? 7.194 -13.658 -5.089 1.00 82.25 80 ARG A CA 1
ATOM 613 C C . ARG A 1 80 ? 7.997 -14.722 -5.829 1.00 82.25 80 ARG A C 1
ATOM 615 O O . ARG A 1 80 ? 9.219 -14.613 -5.901 1.00 82.25 80 ARG A O 1
ATOM 622 N N . ARG A 1 81 ? 7.318 -15.719 -6.397 1.00 84.75 81 ARG A N 1
ATOM 623 C CA . ARG A 1 81 ? 7.952 -16.802 -7.158 1.00 84.75 81 ARG A CA 1
ATOM 624 C C . ARG A 1 81 ? 8.743 -16.258 -8.347 1.00 84.75 81 ARG A C 1
ATOM 626 O O . ARG A 1 81 ? 9.873 -16.686 -8.583 1.00 84.75 81 ARG A O 1
ATOM 633 N N . LEU A 1 82 ? 8.174 -15.291 -9.067 1.00 87.19 82 LEU A N 1
ATOM 634 C CA . LEU A 1 82 ? 8.845 -14.596 -10.159 1.00 87.19 82 LEU A CA 1
ATOM 635 C C . LEU A 1 82 ? 10.101 -13.872 -9.667 1.00 87.19 82 LEU A C 1
ATOM 637 O O . LEU A 1 82 ? 11.176 -14.056 -10.240 1.00 87.19 82 LEU A O 1
ATOM 641 N N . PHE A 1 83 ? 9.982 -13.085 -8.594 1.00 86.88 83 PHE A N 1
ATOM 642 C CA . PHE A 1 83 ? 11.113 -12.359 -8.022 1.00 86.88 83 PHE A CA 1
ATOM 643 C C . PHE A 1 83 ? 12.241 -13.307 -7.610 1.00 86.88 83 PHE A C 1
ATOM 645 O O . PHE A 1 83 ? 13.380 -13.098 -8.009 1.00 86.88 83 PHE A O 1
ATOM 652 N N . GLU A 1 84 ? 11.944 -14.379 -6.876 1.00 87.38 84 GLU A N 1
ATOM 653 C CA . GLU A 1 84 ? 12.948 -15.357 -6.435 1.00 87.38 84 GLU A CA 1
ATOM 654 C C . GLU A 1 84 ? 13.671 -16.020 -7.614 1.00 87.38 84 GLU A C 1
ATOM 656 O O . GLU A 1 84 ? 14.895 -16.179 -7.582 1.00 87.38 84 GLU A O 1
ATOM 661 N N . ARG A 1 85 ? 12.933 -16.358 -8.678 1.00 90.81 85 ARG A N 1
ATOM 662 C CA . ARG A 1 85 ? 13.491 -16.952 -9.899 1.00 90.81 85 ARG A CA 1
ATOM 663 C C . ARG A 1 85 ? 14.407 -15.983 -10.648 1.00 90.81 85 ARG A C 1
ATOM 665 O O . ARG A 1 85 ? 15.465 -16.392 -11.127 1.00 90.81 85 ARG A O 1
ATOM 672 N N . MET A 1 86 ? 14.006 -14.718 -10.749 1.00 93.19 86 MET A N 1
ATOM 673 C CA . MET A 1 86 ? 14.665 -13.729 -11.604 1.00 93.19 86 MET A CA 1
ATOM 674 C C . MET A 1 86 ? 15.670 -12.835 -10.875 1.00 93.19 86 MET A C 1
ATOM 676 O O . MET A 1 86 ? 16.491 -12.206 -11.534 1.00 93.19 86 MET A O 1
ATOM 680 N N . ALA A 1 87 ? 15.688 -12.821 -9.538 1.00 90.50 87 ALA A N 1
ATOM 681 C CA . ALA A 1 87 ? 16.519 -11.920 -8.733 1.00 90.50 87 ALA A CA 1
ATOM 682 C C . ALA A 1 87 ? 18.008 -11.949 -9.105 1.00 90.50 87 ALA A C 1
ATOM 684 O O . ALA A 1 87 ? 18.656 -10.911 -9.127 1.00 90.50 87 ALA A O 1
ATOM 685 N N . ARG A 1 88 ? 18.558 -13.122 -9.445 1.00 93.25 88 ARG A N 1
ATOM 686 C CA . ARG A 1 88 ? 19.969 -13.264 -9.862 1.00 93.25 88 ARG A CA 1
ATOM 687 C C . ARG A 1 88 ? 20.295 -12.611 -11.210 1.00 93.25 88 ARG A C 1
ATOM 689 O O . ARG A 1 88 ? 21.464 -12.471 -11.547 1.00 93.25 88 ARG A O 1
ATOM 696 N N . HIS A 1 89 ? 19.272 -12.282 -11.992 1.00 95.44 89 HIS A N 1
ATOM 697 C CA . HIS A 1 89 ? 19.383 -11.620 -13.286 1.00 95.44 89 HIS A CA 1
ATOM 698 C C . HIS A 1 89 ? 19.083 -10.124 -13.188 1.00 95.44 89 HIS A C 1
ATOM 700 O O . HIS A 1 89 ? 19.117 -9.446 -14.209 1.00 95.44 89 HIS A O 1
ATOM 706 N N . TYR A 1 90 ? 18.781 -9.602 -11.997 1.00 94.62 90 TYR A N 1
ATOM 707 C CA . TYR A 1 90 ? 18.489 -8.191 -11.793 1.00 94.62 90 TYR A CA 1
ATOM 708 C C . TYR A 1 90 ? 19.720 -7.441 -11.319 1.00 94.62 90 TYR A C 1
ATOM 710 O O . TYR A 1 90 ? 20.426 -7.881 -10.415 1.00 94.62 90 TYR A O 1
ATOM 718 N N . LEU A 1 91 ? 19.932 -6.278 -11.921 1.00 94.50 91 LEU A N 1
ATOM 719 C CA . LEU A 1 91 ? 20.827 -5.262 -11.403 1.00 94.50 91 LEU A CA 1
ATOM 720 C C . LEU A 1 91 ? 20.102 -4.429 -10.345 1.00 94.50 91 LEU A C 1
ATOM 722 O O . LEU A 1 91 ? 20.595 -4.270 -9.231 1.00 94.50 91 LEU A O 1
ATOM 726 N N . ALA A 1 92 ? 18.918 -3.924 -10.700 1.00 94.81 92 ALA A N 1
ATOM 727 C CA . ALA A 1 92 ? 18.157 -3.019 -9.856 1.00 94.81 92 ALA A CA 1
ATOM 728 C C . ALA A 1 92 ? 16.667 -2.996 -10.196 1.00 94.81 92 ALA A C 1
ATOM 730 O O . ALA A 1 92 ? 16.259 -3.332 -11.312 1.00 94.81 92 ALA A O 1
ATOM 731 N N . GLN A 1 93 ? 15.861 -2.538 -9.241 1.00 94.75 93 GLN A N 1
ATOM 732 C CA . GLN A 1 93 ? 14.453 -2.227 -9.443 1.00 94.75 93 GLN A CA 1
ATOM 733 C C . GLN A 1 93 ? 14.121 -0.830 -8.915 1.00 94.75 93 GLN A C 1
ATOM 735 O O . GLN A 1 93 ? 14.295 -0.527 -7.737 1.00 94.75 93 GLN A O 1
ATOM 740 N N . ALA A 1 94 ? 13.602 0.022 -9.786 1.00 94.88 94 ALA A N 1
ATOM 741 C CA . ALA A 1 94 ? 13.043 1.311 -9.425 1.00 94.88 94 ALA A CA 1
ATOM 742 C C . ALA A 1 94 ? 11.515 1.234 -9.458 1.00 94.88 94 ALA A C 1
ATOM 744 O O . ALA A 1 94 ? 10.932 0.690 -10.395 1.00 94.88 94 ALA A O 1
ATOM 745 N N . TYR A 1 95 ? 10.870 1.790 -8.439 1.00 93.12 95 TYR A N 1
ATOM 746 C CA . TYR A 1 95 ? 9.417 1.876 -8.329 1.00 93.12 95 TYR A CA 1
ATOM 747 C C . TYR A 1 95 ? 9.007 3.348 -8.361 1.00 93.12 95 TYR A C 1
ATOM 749 O O . TYR A 1 95 ? 9.354 4.101 -7.460 1.00 93.12 95 TYR A O 1
ATOM 757 N N . VAL A 1 96 ? 8.273 3.778 -9.378 1.00 92.38 96 VAL A N 1
ATOM 758 C CA . VAL A 1 96 ? 7.711 5.125 -9.501 1.00 92.38 96 VAL A CA 1
ATOM 759 C C . VAL A 1 96 ? 6.227 5.038 -9.192 1.00 92.38 96 VAL A C 1
ATOM 761 O O . VAL A 1 96 ? 5.484 4.350 -9.887 1.00 92.38 96 VAL A O 1
ATOM 764 N N . ILE A 1 97 ? 5.790 5.727 -8.143 1.00 89.88 97 ILE A N 1
ATOM 765 C CA . ILE A 1 97 ? 4.374 5.785 -7.773 1.00 89.88 97 ILE A CA 1
ATOM 766 C C . ILE A 1 97 ? 3.833 7.143 -8.204 1.00 89.88 97 ILE A C 1
ATOM 768 O O . ILE A 1 97 ? 4.029 8.138 -7.500 1.00 89.88 97 ILE A O 1
ATOM 772 N N . LEU A 1 98 ? 3.187 7.168 -9.370 1.00 85.69 98 LEU A N 1
ATOM 773 C CA . LEU A 1 98 ? 2.564 8.356 -9.936 1.00 85.69 98 LEU A CA 1
ATOM 774 C C . LEU A 1 98 ? 1.289 8.664 -9.154 1.00 85.69 98 LEU A C 1
ATOM 776 O O . LEU A 1 98 ? 0.342 7.877 -9.106 1.00 85.69 98 LEU A O 1
ATOM 780 N N . GLY A 1 99 ? 1.303 9.815 -8.498 1.00 78.88 99 GLY A N 1
ATOM 781 C CA . GLY A 1 99 ? 0.213 10.276 -7.660 1.00 78.88 99 GLY A CA 1
ATOM 782 C C . GLY A 1 99 ? 0.721 11.145 -6.522 1.00 78.88 99 GLY A C 1
ATOM 783 O O . GLY A 1 99 ? 1.828 10.966 -5.996 1.00 78.88 99 GLY A O 1
ATOM 784 N N . GLU A 1 100 ? -0.124 12.085 -6.132 1.00 70.38 100 GLU A N 1
ATOM 785 C CA . GLU A 1 100 ? 0.084 12.922 -4.962 1.00 70.38 100 GLU A CA 1
ATOM 786 C C . GLU A 1 100 ? -0.727 12.402 -3.772 1.00 70.38 100 GLU A C 1
ATOM 788 O O . GLU A 1 100 ? -1.556 11.494 -3.876 1.00 70.38 100 GLU A O 1
ATOM 793 N N . GLY A 1 101 ? -0.458 12.975 -2.603 1.00 62.47 101 GLY A N 1
ATOM 794 C CA . GLY A 1 101 ? -1.173 12.642 -1.383 1.00 62.47 101 GLY A CA 1
ATOM 795 C C . GLY A 1 101 ? -0.731 11.331 -0.735 1.00 62.47 101 GLY A C 1
ATOM 796 O O . GLY A 1 101 ? 0.288 10.714 -1.062 1.00 62.47 101 GLY A O 1
ATOM 797 N N . PHE A 1 102 ? -1.501 10.930 0.271 1.00 56.69 102 PHE A N 1
ATOM 798 C CA . PHE A 1 102 ? -1.094 9.872 1.182 1.00 56.69 102 PHE A CA 1
ATOM 799 C C . PHE A 1 102 ? -0.982 8.499 0.533 1.00 56.69 102 PHE A C 1
ATOM 801 O O . PHE A 1 102 ? -0.082 7.757 0.890 1.00 56.69 102 PHE A O 1
ATOM 808 N N . TRP A 1 103 ? -1.865 8.142 -0.400 1.00 62.38 103 TRP A N 1
ATOM 809 C CA . TRP A 1 103 ? -1.827 6.815 -1.019 1.00 62.38 103 TRP A CA 1
ATOM 810 C C . TRP A 1 103 ? -0.491 6.565 -1.714 1.00 62.38 103 TRP A C 1
ATOM 812 O O . TRP A 1 103 ? 0.140 5.530 -1.502 1.00 62.38 103 TRP A O 1
ATOM 822 N N . ALA A 1 104 ? -0.004 7.564 -2.449 1.00 66.94 104 ALA A N 1
ATOM 823 C CA . ALA A 1 104 ? 1.317 7.502 -3.040 1.00 66.94 104 ALA A CA 1
ATOM 824 C C . ALA A 1 104 ? 2.407 7.442 -1.965 1.00 66.94 104 ALA A C 1
ATOM 826 O O . ALA A 1 104 ? 3.288 6.591 -2.044 1.00 66.94 104 ALA A O 1
ATOM 827 N N . ALA A 1 105 ? 2.335 8.282 -0.928 1.00 64.19 105 ALA A N 1
ATOM 828 C CA . ALA A 1 105 ? 3.317 8.280 0.158 1.00 64.19 105 ALA A CA 1
ATOM 829 C C . ALA A 1 105 ? 3.353 6.953 0.950 1.00 64.19 105 ALA A C 1
ATOM 831 O O . ALA A 1 105 ? 4.430 6.456 1.269 1.00 64.19 105 ALA A O 1
ATOM 832 N N . GLY A 1 106 ? 2.195 6.356 1.226 1.00 60.25 106 GLY A N 1
ATOM 833 C CA . GLY A 1 106 ? 2.021 5.113 1.972 1.00 60.25 106 GLY A CA 1
ATOM 834 C C . GLY A 1 106 ? 2.504 3.899 1.191 1.00 60.25 106 GLY A C 1
ATOM 835 O O . GLY A 1 106 ? 3.230 3.078 1.745 1.00 60.25 106 GLY A O 1
ATOM 836 N N . ILE A 1 107 ? 2.204 3.819 -0.111 1.00 69.44 107 ILE A N 1
ATOM 837 C CA . ILE A 1 107 ? 2.766 2.781 -0.988 1.00 69.44 107 ILE A CA 1
ATOM 838 C C . ILE A 1 107 ? 4.285 2.922 -1.061 1.00 69.44 107 ILE A C 1
ATOM 840 O O . ILE A 1 107 ? 4.997 1.929 -0.920 1.00 69.44 107 ILE A O 1
ATOM 844 N N . ARG A 1 108 ? 4.798 4.151 -1.209 1.00 72.69 108 ARG A N 1
ATOM 845 C CA . ARG A 1 108 ? 6.244 4.406 -1.223 1.00 72.69 108 ARG A CA 1
ATOM 846 C C . ARG A 1 108 ? 6.923 3.984 0.078 1.00 72.69 108 ARG A C 1
ATOM 848 O O . ARG A 1 108 ? 7.956 3.316 0.030 1.00 72.69 108 ARG A O 1
ATOM 855 N N . ALA A 1 109 ? 6.346 4.332 1.227 1.00 61.25 109 ALA A N 1
ATOM 856 C CA . ALA A 1 109 ? 6.855 3.939 2.540 1.00 61.25 109 ALA A CA 1
ATOM 857 C C . ALA A 1 109 ? 6.807 2.416 2.736 1.00 61.25 109 ALA A C 1
ATOM 859 O O . ALA A 1 109 ? 7.796 1.822 3.164 1.00 61.25 109 ALA A O 1
ATOM 860 N N . PHE A 1 110 ? 5.698 1.775 2.356 1.00 67.19 110 PHE A N 1
ATOM 861 C CA . PHE A 1 110 ? 5.542 0.325 2.429 1.00 67.19 110 PHE A CA 1
ATOM 862 C C . PHE A 1 110 ? 6.572 -0.404 1.563 1.00 67.19 110 PHE A C 1
ATOM 864 O O . PHE A 1 110 ? 7.281 -1.274 2.067 1.00 67.19 110 PHE A O 1
ATOM 871 N N . LEU A 1 111 ? 6.694 -0.031 0.284 1.00 71.94 111 LEU A N 1
ATOM 872 C CA . LEU A 1 111 ? 7.664 -0.633 -0.630 1.00 71.94 111 LEU A CA 1
ATOM 873 C C . LEU A 1 111 ? 9.090 -0.428 -0.123 1.00 71.94 111 LEU A C 1
ATOM 875 O O . LEU A 1 111 ? 9.854 -1.384 -0.099 1.00 71.94 111 LEU A O 1
ATOM 879 N N . SER A 1 112 ? 9.424 0.762 0.379 1.00 68.81 112 SER A N 1
ATOM 880 C CA . SER A 1 112 ? 10.754 1.040 0.941 1.00 68.81 112 SER A CA 1
ATOM 881 C C . SER A 1 112 ? 11.056 0.205 2.197 1.00 68.81 112 SER A C 1
ATOM 883 O O . SER A 1 112 ? 12.175 -0.271 2.382 1.00 68.81 112 SER A O 1
ATOM 885 N N . GLY A 1 113 ? 10.059 -0.024 3.059 1.00 58.12 113 GLY A N 1
ATOM 886 C CA . GLY A 1 113 ? 10.197 -0.895 4.230 1.00 58.12 113 GLY A CA 1
ATOM 887 C C . GLY A 1 113 ? 10.279 -2.382 3.870 1.00 58.12 113 GLY A C 1
ATOM 888 O O . GLY A 1 113 ? 10.998 -3.145 4.523 1.00 58.12 113 GLY A O 1
ATOM 889 N N . PHE A 1 114 ? 9.563 -2.801 2.825 1.00 65.88 114 PHE A N 1
ATOM 890 C CA . PHE A 1 114 ? 9.620 -4.161 2.296 1.00 65.88 114 PHE A CA 1
ATOM 891 C C . PHE A 1 114 ? 11.001 -4.446 1.700 1.00 65.88 114 PHE A C 1
ATOM 893 O O . PHE A 1 114 ? 11.657 -5.403 2.114 1.00 65.88 114 PHE A O 1
ATOM 900 N N . THR A 1 115 ? 11.496 -3.571 0.825 1.00 66.50 115 THR A N 1
ATOM 901 C CA . THR A 1 115 ? 12.782 -3.739 0.131 1.00 66.50 115 THR A CA 1
ATOM 902 C C . THR A 1 115 ? 13.963 -3.751 1.092 1.00 66.50 115 THR A C 1
ATOM 904 O O . THR A 1 115 ? 14.849 -4.596 0.956 1.00 66.50 115 THR A O 1
ATOM 907 N N . GLY A 1 116 ? 13.925 -2.922 2.140 1.00 63.84 116 GLY A N 1
ATOM 908 C CA . GLY A 1 116 ? 14.934 -2.928 3.202 1.00 63.84 116 GLY A CA 1
ATOM 909 C C . GLY A 1 116 ? 15.044 -4.259 3.959 1.00 63.84 116 GLY A C 1
ATOM 910 O O . GLY A 1 116 ? 16.107 -4.573 4.496 1.00 63.84 116 GLY A O 1
ATOM 911 N N . ARG A 1 117 ? 13.978 -5.076 3.989 1.00 59.06 117 ARG A N 1
ATOM 912 C CA . ARG A 1 117 ? 13.978 -6.401 4.636 1.00 59.06 117 ARG A CA 1
ATOM 913 C C . ARG A 1 117 ? 14.211 -7.558 3.666 1.00 59.06 117 ARG A C 1
ATOM 915 O O . ARG A 1 117 ? 14.779 -8.566 4.084 1.00 59.06 117 ARG A O 1
ATOM 922 N N . THR A 1 118 ? 13.772 -7.457 2.411 1.00 56.06 118 THR A N 1
ATOM 923 C CA . THR A 1 118 ? 13.707 -8.614 1.499 1.00 56.06 118 THR A CA 1
ATOM 924 C C . THR A 1 118 ? 14.850 -8.732 0.495 1.00 56.06 118 THR A C 1
ATOM 926 O O . THR A 1 118 ? 15.006 -9.811 -0.075 1.00 56.06 118 THR A O 1
ATOM 929 N N . SER A 1 119 ? 15.692 -7.716 0.274 1.00 52.56 119 SER A N 1
ATOM 930 C CA . SER A 1 119 ? 16.737 -7.829 -0.756 1.00 52.56 119 SER A CA 1
ATOM 931 C C . SER A 1 119 ? 18.077 -7.190 -0.386 1.00 52.56 119 SER A C 1
ATOM 933 O O . SER A 1 119 ? 18.374 -6.072 -0.776 1.00 52.56 119 SER A O 1
ATOM 935 N N . ARG A 1 120 ? 18.985 -7.975 0.217 1.00 62.47 120 ARG A N 1
ATOM 936 C CA . ARG A 1 120 ? 20.436 -7.697 0.099 1.00 62.47 120 ARG A CA 1
ATOM 937 C C . ARG A 1 120 ? 20.989 -7.971 -1.311 1.00 62.47 120 ARG A C 1
ATOM 939 O O . ARG A 1 120 ? 22.152 -7.694 -1.561 1.00 62.47 120 ARG A O 1
ATOM 946 N N . LYS A 1 121 ? 20.203 -8.601 -2.196 1.00 77.88 121 LYS A N 1
ATOM 947 C CA . LYS A 1 121 ? 20.678 -9.126 -3.490 1.00 77.88 121 LYS A CA 1
ATOM 948 C C . LYS A 1 121 ? 20.374 -8.239 -4.700 1.00 77.88 121 LYS A C 1
ATOM 950 O O . LYS A 1 121 ? 21.029 -8.419 -5.715 1.00 77.88 121 LYS A O 1
ATOM 955 N N . VAL A 1 122 ? 19.384 -7.348 -4.614 1.00 88.12 122 VAL A N 1
ATOM 956 C CA . VAL A 1 122 ? 18.959 -6.482 -5.726 1.00 88.12 122 VAL A CA 1
ATOM 957 C C . VAL A 1 122 ? 18.727 -5.083 -5.177 1.00 88.12 122 VAL A C 1
ATOM 959 O O . VAL A 1 122 ? 17.919 -4.915 -4.260 1.00 88.12 122 VAL A O 1
ATOM 962 N N . GLU A 1 123 ? 19.423 -4.098 -5.738 1.00 91.00 123 GLU A N 1
ATOM 963 C CA . GLU A 1 123 ? 19.249 -2.690 -5.379 1.00 91.00 123 GLU A CA 1
ATOM 964 C C . GLU A 1 123 ? 17.821 -2.262 -5.711 1.00 91.00 123 GLU A C 1
ATOM 966 O O . GLU A 1 123 ? 17.384 -2.374 -6.857 1.00 91.00 123 GLU A O 1
ATOM 971 N N . THR A 1 124 ? 17.061 -1.818 -4.711 1.00 91.31 124 THR A N 1
ATOM 972 C CA . THR A 1 124 ? 15.654 -1.460 -4.913 1.00 91.31 124 THR A CA 1
ATOM 973 C C . THR A 1 124 ? 15.312 -0.146 -4.236 1.00 91.31 124 THR A C 1
ATOM 975 O O . THR A 1 124 ? 15.520 0.001 -3.032 1.00 91.31 124 THR A O 1
ATOM 978 N N . GLN A 1 125 ? 14.725 0.787 -4.987 1.00 91.75 125 GLN A N 1
ATOM 979 C CA . GLN A 1 125 ? 14.348 2.101 -4.472 1.00 91.75 125 GLN A CA 1
ATOM 980 C C . GLN A 1 125 ? 13.012 2.586 -5.044 1.00 91.75 125 GLN A C 1
ATOM 982 O O . GLN A 1 125 ? 12.628 2.240 -6.163 1.00 91.75 125 GLN A O 1
ATOM 987 N N . THR A 1 126 ? 12.300 3.396 -4.256 1.00 90.25 126 THR A N 1
ATOM 988 C CA . THR A 1 126 ? 11.025 4.002 -4.653 1.00 90.25 126 THR A CA 1
ATOM 989 C C . THR A 1 126 ? 11.171 5.509 -4.871 1.00 90.25 126 THR A C 1
ATOM 991 O O . THR A 1 126 ? 11.861 6.186 -4.111 1.00 90.25 126 THR A O 1
ATOM 994 N N . PHE A 1 127 ? 10.485 6.040 -5.882 1.00 91.25 127 PHE A N 1
ATOM 995 C CA . PHE A 1 127 ? 10.568 7.415 -6.365 1.00 91.25 127 PHE A CA 1
ATOM 996 C C . PHE A 1 127 ? 9.177 8.021 -6.571 1.00 91.25 127 PHE A C 1
ATOM 998 O O . PHE A 1 127 ? 8.180 7.315 -6.745 1.00 91.25 127 PHE A O 1
ATOM 1005 N N . GLY A 1 128 ? 9.119 9.354 -6.541 1.00 87.31 128 GLY A N 1
ATOM 1006 C CA . GLY A 1 128 ? 7.920 10.115 -6.904 1.00 87.31 128 GLY A CA 1
ATOM 1007 C C . GLY A 1 128 ? 7.846 10.474 -8.390 1.00 87.31 128 GLY A C 1
ATOM 1008 O O . GLY A 1 128 ? 6.757 10.743 -8.880 1.00 87.31 128 GLY A O 1
ATOM 1009 N N . THR A 1 129 ? 8.977 10.466 -9.105 1.00 90.38 129 THR A N 1
ATOM 1010 C CA . THR A 1 129 ? 9.059 10.861 -10.519 1.00 90.38 129 THR A CA 1
ATOM 1011 C C . THR A 1 129 ? 9.873 9.855 -11.333 1.00 90.38 129 THR A C 1
ATOM 1013 O O . THR A 1 129 ? 10.751 9.167 -10.800 1.00 90.38 129 THR A O 1
ATOM 1016 N N . VAL A 1 130 ? 9.589 9.779 -12.637 1.00 91.81 130 VAL A N 1
ATOM 1017 C CA . VAL A 1 130 ? 10.363 8.971 -13.594 1.00 91.81 130 VAL A CA 1
ATOM 1018 C C . VAL A 1 130 ? 11.788 9.509 -13.726 1.00 91.81 130 VAL A C 1
ATOM 1020 O O . VAL A 1 130 ? 12.738 8.729 -13.687 1.00 91.81 130 VAL A O 1
ATOM 1023 N N . SER A 1 131 ? 11.948 10.833 -13.809 1.00 91.19 131 SER A N 1
ATOM 1024 C CA . SER A 1 131 ? 13.255 11.493 -13.912 1.00 91.19 131 SER A CA 1
ATOM 1025 C C . SER A 1 131 ? 14.200 11.113 -12.764 1.00 91.19 131 SER A C 1
ATOM 1027 O O . SER A 1 131 ? 15.344 10.717 -13.006 1.00 91.19 131 SER A O 1
ATOM 1029 N N . ASP A 1 132 ? 13.727 11.144 -11.513 1.00 92.50 132 ASP A N 1
ATOM 1030 C CA . ASP A 1 132 ? 14.556 10.788 -10.354 1.00 92.50 132 ASP A CA 1
ATOM 1031 C C . ASP A 1 132 ? 14.932 9.303 -10.347 1.00 92.50 132 ASP A C 1
ATOM 1033 O O . ASP A 1 132 ? 16.083 8.960 -10.069 1.00 92.50 132 ASP A O 1
ATOM 1037 N N . ALA A 1 133 ? 13.987 8.429 -10.706 1.00 93.88 133 ALA A N 1
ATOM 1038 C CA . ALA A 1 133 ? 14.231 6.995 -10.825 1.00 93.88 133 ALA A CA 1
ATOM 1039 C C . ALA A 1 133 ? 15.279 6.681 -11.899 1.00 93.88 133 ALA A C 1
ATOM 1041 O O . ALA A 1 133 ? 16.199 5.901 -11.658 1.00 93.88 133 ALA A O 1
ATOM 1042 N N . MET A 1 134 ? 15.177 7.316 -13.067 1.00 93.12 134 MET A N 1
ATOM 1043 C CA . MET A 1 134 ? 16.124 7.142 -14.170 1.00 93.12 134 MET A CA 1
ATOM 1044 C C . MET A 1 134 ? 17.512 7.681 -13.824 1.00 93.12 134 MET A C 1
ATOM 1046 O O . MET A 1 134 ? 18.514 7.033 -14.133 1.00 93.12 134 MET A O 1
ATOM 1050 N N . ARG A 1 135 ? 17.590 8.825 -13.133 1.00 92.06 135 ARG A N 1
ATOM 1051 C CA . ARG A 1 135 ? 18.858 9.376 -12.636 1.00 92.06 135 ARG A CA 1
ATOM 1052 C C . ARG A 1 135 ? 19.530 8.416 -11.660 1.00 92.06 135 ARG A C 1
ATOM 1054 O O . ARG A 1 135 ? 20.724 8.163 -11.796 1.00 92.06 135 ARG A O 1
ATOM 1061 N N . TRP A 1 136 ? 18.774 7.867 -10.710 1.00 94.19 136 TRP A N 1
ATOM 1062 C CA . TRP A 1 136 ? 19.290 6.875 -9.768 1.00 94.19 136 TRP A CA 1
ATOM 1063 C C . TRP A 1 136 ? 19.748 5.603 -10.479 1.00 94.19 136 TRP A C 1
ATOM 1065 O O . TRP A 1 136 ? 20.884 5.177 -10.277 1.00 94.19 136 TRP A O 1
ATOM 1075 N N . LEU A 1 137 ? 18.912 5.042 -11.364 1.00 94.12 137 LEU A N 1
ATOM 1076 C CA . LEU A 1 137 ? 19.261 3.852 -12.137 1.00 94.12 137 LEU A CA 1
ATOM 1077 C C . LEU A 1 137 ? 20.574 4.059 -12.885 1.00 94.12 137 LEU A C 1
ATOM 1079 O O . LEU A 1 137 ? 21.433 3.194 -12.792 1.00 94.12 137 LEU A O 1
ATOM 1083 N N . GLY A 1 138 ? 20.770 5.205 -13.545 1.00 92.38 138 GLY A N 1
ATOM 1084 C CA . GLY A 1 138 ? 21.995 5.524 -14.282 1.00 92.38 138 GLY A CA 1
ATOM 1085 C C . GLY A 1 138 ? 23.266 5.624 -13.430 1.00 92.38 138 GLY A C 1
ATOM 1086 O O . GLY A 1 138 ? 24.362 5.433 -13.956 1.00 92.38 138 GLY A O 1
ATOM 1087 N N . GLN A 1 139 ? 23.156 5.879 -12.126 1.00 92.88 139 GLN A N 1
ATOM 1088 C CA . GLN A 1 139 ? 24.310 5.990 -11.224 1.00 92.88 139 GLN A CA 1
ATOM 1089 C C . GLN A 1 139 ? 24.809 4.636 -10.702 1.00 92.88 139 GLN A C 1
ATOM 1091 O O . GLN A 1 139 ? 25.890 4.569 -10.114 1.00 92.88 139 GLN A O 1
ATOM 1096 N N . LEU A 1 140 ? 24.054 3.554 -10.914 1.00 92.50 140 LEU A N 1
ATOM 1097 C CA . LEU A 1 140 ? 24.403 2.246 -10.372 1.00 92.50 140 LEU A CA 1
ATOM 1098 C C . LEU A 1 140 ? 25.608 1.613 -11.096 1.00 92.50 140 LEU A C 1
ATOM 1100 O O . LEU A 1 140 ? 25.739 1.707 -12.325 1.00 92.50 140 LEU A O 1
ATOM 1104 N N . PRO A 1 141 ? 26.497 0.921 -10.359 1.00 90.50 141 PRO A N 1
ATOM 1105 C CA . PRO A 1 141 ? 27.590 0.173 -10.966 1.00 90.50 141 PRO A CA 1
ATOM 1106 C C . PRO A 1 141 ? 27.037 -0.948 -11.854 1.00 90.50 141 PRO A C 1
ATOM 1108 O O . PRO A 1 141 ? 26.012 -1.543 -11.551 1.00 90.50 141 PRO A O 1
ATOM 1111 N N . GLY A 1 142 ? 27.711 -1.246 -12.966 1.00 88.94 142 GLY A N 1
ATOM 1112 C CA . GLY A 1 142 ? 27.265 -2.280 -13.913 1.00 88.94 142 GLY A CA 1
ATOM 1113 C C . GLY A 1 142 ? 26.243 -1.807 -14.951 1.00 88.94 142 GLY A C 1
ATOM 1114 O O . GLY A 1 142 ? 26.003 -2.524 -15.919 1.00 88.94 142 GLY A O 1
ATOM 1115 N N . GLN A 1 143 ? 25.718 -0.582 -14.830 1.00 88.62 143 GLN A N 1
ATOM 1116 C CA . GLN A 1 143 ? 24.867 -0.014 -15.871 1.00 88.62 143 GLN A CA 1
ATOM 1117 C C . GLN A 1 143 ? 25.646 0.256 -17.155 1.00 88.62 143 GLN A C 1
ATOM 1119 O O . GLN A 1 143 ? 26.806 0.707 -17.096 1.00 88.62 143 GLN A O 1
ATOM 1124 N N . PRO A 1 144 ? 25.010 0.051 -18.320 1.00 83.12 144 PRO A N 1
ATOM 1125 C CA . PRO A 1 144 ? 25.642 0.336 -19.590 1.00 83.12 144 PRO A CA 1
ATOM 1126 C C . PRO A 1 144 ? 25.905 1.847 -19.729 1.00 83.12 144 PRO A C 1
ATOM 1128 O O . PRO A 1 144 ? 25.123 2.653 -19.218 1.00 83.12 144 PRO A O 1
ATOM 1131 N N . PRO A 1 145 ? 26.978 2.261 -20.437 1.00 82.94 145 PRO A N 1
ATOM 1132 C CA . PRO A 1 145 ? 27.379 3.666 -20.534 1.00 82.94 145 PRO A CA 1
ATOM 1133 C C . PRO A 1 145 ? 26.266 4.590 -21.009 1.00 82.94 145 PRO A C 1
ATOM 1135 O O . PRO A 1 145 ? 26.199 5.731 -20.564 1.00 82.94 145 PRO A O 1
ATOM 1138 N N . TRP A 1 146 ? 25.378 4.080 -21.870 1.00 81.06 146 TRP A N 1
ATOM 1139 C CA . TRP A 1 146 ? 24.241 4.848 -22.334 1.00 81.06 146 TRP A CA 1
ATOM 1140 C C . TRP A 1 146 ? 23.398 5.317 -21.140 1.00 81.06 146 TRP A C 1
ATOM 1142 O O . TRP A 1 146 ? 23.210 6.519 -21.016 1.00 81.06 146 TRP A O 1
ATOM 1152 N N . MET A 1 147 ? 23.009 4.464 -20.187 1.00 83.25 147 MET A N 1
ATOM 1153 C CA . MET A 1 147 ? 22.120 4.832 -19.068 1.00 83.25 147 MET A CA 1
ATOM 1154 C C . MET A 1 147 ? 22.716 5.859 -18.079 1.00 83.25 147 MET A C 1
ATOM 1156 O O . MET A 1 147 ? 21.967 6.549 -17.393 1.00 83.25 147 MET A O 1
ATOM 1160 N N . ARG A 1 148 ? 24.045 6.010 -18.019 1.00 79.44 148 ARG A N 1
ATOM 1161 C CA . ARG A 1 148 ? 24.731 6.787 -16.966 1.00 79.44 148 ARG A CA 1
ATOM 1162 C C . ARG A 1 148 ? 24.555 8.295 -17.040 1.00 79.44 148 ARG A C 1
ATOM 1164 O O . ARG A 1 148 ? 24.718 8.978 -16.036 1.00 79.44 148 ARG A O 1
ATOM 1171 N N . THR A 1 149 ? 24.265 8.830 -18.218 1.00 66.38 149 THR A N 1
ATOM 1172 C CA . THR A 1 149 ? 24.297 10.280 -18.434 1.00 66.38 149 THR A CA 1
ATOM 1173 C C . THR A 1 149 ? 23.035 11.002 -17.978 1.00 66.38 149 THR A C 1
ATOM 1175 O O . THR A 1 149 ? 22.997 12.222 -18.084 1.00 66.38 149 THR A O 1
ATOM 1178 N N . GLY A 1 150 ? 22.015 10.288 -17.478 1.00 60.12 150 GLY A N 1
ATOM 1179 C CA . GLY A 1 150 ? 20.720 10.905 -17.173 1.00 60.12 150 GLY A CA 1
ATOM 1180 C C . GLY A 1 150 ? 20.178 11.685 -18.374 1.00 60.12 150 GLY A C 1
ATOM 1181 O O . GLY A 1 150 ? 19.618 12.757 -18.189 1.00 60.12 150 GLY A O 1
ATOM 1182 N N . ASP A 1 151 ? 20.454 11.183 -19.587 1.00 75.56 151 ASP A N 1
ATOM 1183 C CA . ASP A 1 151 ? 20.190 11.883 -20.843 1.00 75.56 151 ASP A CA 1
ATOM 1184 C C . ASP A 1 151 ? 18.709 12.271 -20.889 1.00 75.56 151 ASP A C 1
ATOM 1186 O O . ASP A 1 151 ? 17.843 11.392 -20.863 1.00 75.56 151 ASP A O 1
ATOM 1190 N N . GLN A 1 152 ? 18.442 13.577 -20.883 1.00 77.19 152 GLN A N 1
ATOM 1191 C CA . GLN A 1 152 ? 17.102 14.151 -20.778 1.00 77.19 152 GLN A CA 1
ATOM 1192 C C . GLN A 1 152 ? 16.181 13.590 -21.872 1.00 77.19 152 GLN A C 1
ATOM 1194 O O . GLN A 1 152 ? 15.055 13.203 -21.581 1.00 77.19 152 GLN A O 1
ATOM 1199 N N . GLU A 1 153 ? 16.721 13.391 -23.077 1.00 78.19 153 GLU A N 1
ATOM 1200 C CA . GLU A 1 153 ? 16.045 12.766 -24.222 1.00 78.19 153 GLU A CA 1
ATOM 1201 C C . GLU A 1 153 ? 15.486 11.367 -23.895 1.00 78.19 153 GLU A C 1
ATOM 1203 O O . GLU A 1 153 ? 14.438 10.957 -24.389 1.00 78.19 153 GLU A O 1
ATOM 1208 N N . ARG A 1 154 ? 16.148 10.605 -23.017 1.00 79.06 154 ARG A N 1
ATOM 1209 C CA . ARG A 1 154 ? 15.677 9.267 -22.629 1.00 79.06 154 ARG A CA 1
ATOM 1210 C C . ARG A 1 154 ? 14.657 9.291 -21.517 1.00 79.06 154 ARG A C 1
ATOM 1212 O O . ARG A 1 154 ? 13.814 8.401 -21.476 1.00 79.06 154 ARG A O 1
ATOM 1219 N N . VAL A 1 155 ? 14.751 10.261 -20.613 1.00 83.00 155 VAL A N 1
ATOM 1220 C CA . VAL A 1 155 ? 13.682 10.500 -19.642 1.00 83.00 155 VAL A CA 1
ATOM 1221 C C . VAL A 1 155 ? 12.414 10.865 -20.404 1.00 83.00 155 VAL A C 1
ATOM 1223 O O . VAL A 1 155 ? 11.395 10.221 -20.189 1.00 83.00 155 VAL A O 1
ATOM 1226 N N . GLU A 1 156 ? 12.525 11.778 -21.369 1.00 82.69 156 GLU A N 1
ATOM 1227 C CA . GLU A 1 156 ? 11.430 12.183 -22.254 1.00 82.69 156 GLU A CA 1
ATOM 1228 C C . GLU A 1 156 ? 10.845 10.994 -23.019 1.00 82.69 156 GLU A C 1
ATOM 1230 O O . GLU A 1 156 ? 9.631 10.839 -23.056 1.00 82.69 156 GLU A O 1
ATOM 1235 N N . HIS A 1 157 ? 11.673 10.087 -23.543 1.00 80.94 157 HIS A N 1
ATOM 1236 C CA . HIS A 1 157 ? 11.158 8.902 -24.233 1.00 80.94 157 HIS A CA 1
ATOM 1237 C C . HIS A 1 157 ? 10.474 7.894 -23.293 1.00 80.94 157 HIS A C 1
ATOM 1239 O O . HIS A 1 157 ? 9.457 7.300 -23.643 1.00 80.94 157 HIS A O 1
ATOM 1245 N N . VAL A 1 158 ? 10.992 7.685 -22.075 1.00 83.31 158 VAL A N 1
ATOM 1246 C CA . VAL A 1 158 ? 10.296 6.859 -21.069 1.00 83.31 158 VAL A CA 1
ATOM 1247 C C . VAL A 1 158 ? 8.966 7.506 -20.692 1.00 83.31 158 VAL A C 1
ATOM 1249 O O . VAL A 1 158 ? 7.959 6.813 -20.569 1.00 83.31 158 VAL A O 1
ATOM 1252 N N . GLU A 1 159 ? 8.946 8.824 -20.527 1.00 84.75 159 GLU A N 1
ATOM 1253 C CA . GLU A 1 159 ? 7.727 9.586 -20.278 1.00 84.75 159 GLU A CA 1
ATOM 1254 C C . GLU A 1 159 ? 6.757 9.491 -21.460 1.00 84.75 159 GLU A C 1
ATOM 1256 O O . GLU A 1 159 ? 5.569 9.308 -21.232 1.00 84.75 159 GLU A O 1
ATOM 1261 N N . GLU A 1 160 ? 7.228 9.490 -22.706 1.00 81.81 160 GLU A N 1
ATOM 1262 C CA . GLU A 1 160 ? 6.404 9.261 -23.898 1.00 81.81 160 GLU A CA 1
ATOM 1263 C C . GLU A 1 160 ? 5.793 7.853 -23.906 1.00 81.81 160 GLU A C 1
ATOM 1265 O O . GLU A 1 160 ? 4.594 7.704 -24.154 1.00 81.81 160 GLU A O 1
ATOM 1270 N N . VAL A 1 161 ? 6.564 6.817 -23.557 1.00 76.31 161 VAL A N 1
ATOM 1271 C CA . VAL A 1 161 ? 6.046 5.447 -23.377 1.00 76.31 161 VAL A CA 1
ATOM 1272 C C . VAL A 1 161 ? 4.965 5.421 -22.292 1.00 76.31 161 VAL A C 1
ATOM 1274 O O . VAL A 1 161 ? 3.920 4.792 -22.470 1.00 76.31 161 VAL A O 1
ATOM 1277 N N . VAL A 1 162 ? 5.173 6.139 -21.185 1.00 77.56 162 VAL A N 1
ATOM 1278 C CA . VAL A 1 162 ? 4.185 6.279 -20.104 1.00 77.56 162 VAL A CA 1
ATOM 1279 C C . VAL A 1 162 ? 2.945 7.029 -20.587 1.00 77.56 162 VAL A C 1
ATOM 1281 O O . VAL A 1 162 ? 1.834 6.576 -20.334 1.00 77.56 162 VAL A O 1
ATOM 1284 N N . LEU A 1 163 ? 3.084 8.142 -21.301 1.00 78.56 163 LEU A N 1
ATOM 1285 C CA . LEU A 1 163 ? 1.963 8.931 -21.822 1.00 78.56 163 LEU A CA 1
ATOM 1286 C C . LEU A 1 163 ? 1.158 8.154 -22.869 1.00 78.56 163 LEU A C 1
ATOM 1288 O O . LEU A 1 163 ? -0.076 8.195 -22.861 1.00 78.56 163 LEU A O 1
ATOM 1292 N N . THR A 1 164 ? 1.842 7.395 -23.723 1.00 70.25 164 THR A N 1
ATOM 1293 C CA . THR A 1 164 ? 1.222 6.473 -24.683 1.00 70.25 164 THR A CA 1
ATOM 1294 C C . THR A 1 164 ? 0.425 5.408 -23.942 1.00 70.25 164 THR A C 1
ATOM 1296 O O . THR A 1 164 ? -0.729 5.159 -24.284 1.00 70.25 164 THR A O 1
ATOM 1299 N N . ALA A 1 165 ? 0.990 4.847 -22.868 1.00 65.31 165 ALA A N 1
ATOM 1300 C CA . ALA A 1 165 ? 0.281 3.906 -22.012 1.00 65.31 165 ALA A CA 1
ATOM 1301 C C . ALA A 1 165 ? -0.960 4.538 -21.370 1.00 65.31 165 ALA A C 1
ATOM 1303 O O . ALA A 1 165 ? -2.006 3.907 -21.327 1.00 65.31 165 ALA A O 1
ATOM 1304 N N . HIS A 1 166 ? -0.881 5.782 -20.897 1.00 66.38 166 HIS A N 1
ATOM 1305 C CA . HIS A 1 166 ? -1.960 6.425 -20.140 1.00 66.38 166 HIS A CA 1
ATOM 1306 C C . HIS A 1 166 ? -3.019 7.120 -21.001 1.00 66.38 166 HIS A C 1
ATOM 1308 O O . HIS A 1 166 ? -4.051 7.532 -20.469 1.00 66.38 166 HIS A O 1
ATOM 1314 N N . SER A 1 167 ? -2.833 7.198 -22.318 1.00 70.81 167 SER A N 1
ATOM 1315 C CA . SER A 1 167 ? -3.817 7.808 -23.210 1.00 70.81 167 SER A CA 1
ATOM 1316 C C . SER A 1 167 ? -5.119 6.981 -23.254 1.00 70.81 167 SER A C 1
ATOM 1318 O O . SER A 1 167 ? -5.090 5.774 -23.506 1.00 70.81 167 SER A O 1
ATOM 1320 N N . PRO A 1 168 ? -6.294 7.585 -22.990 1.00 56.72 168 PRO A N 1
ATOM 1321 C CA . PRO A 1 168 ? -7.587 6.888 -22.947 1.00 56.72 168 PRO A CA 1
ATOM 1322 C C . PRO A 1 168 ? -8.151 6.499 -24.330 1.00 56.72 168 PRO A C 1
ATOM 1324 O O . PRO A 1 168 ? -9.264 5.991 -24.414 1.00 56.72 168 PRO A O 1
ATOM 1327 N N . SER A 1 169 ? -7.416 6.735 -25.420 1.00 50.91 169 SER A N 1
ATOM 1328 C CA . SER A 1 169 ? -7.869 6.535 -26.805 1.00 50.91 169 SER A CA 1
ATOM 1329 C C . SER A 1 169 ? -7.737 5.100 -27.341 1.00 50.91 169 SER A C 1
ATOM 1331 O O . SER A 1 169 ? -8.155 4.838 -28.468 1.00 50.91 169 SER A O 1
ATOM 1333 N N . LEU A 1 170 ? -7.225 4.153 -26.552 1.00 49.53 170 LEU A N 1
ATOM 1334 C CA . LEU A 1 170 ? -7.302 2.718 -26.855 1.00 49.53 170 LEU A CA 1
ATOM 1335 C C . LEU A 1 170 ? -8.639 2.188 -26.308 1.00 49.53 170 LEU A C 1
ATOM 1337 O O . LEU A 1 170 ? -8.753 1.867 -25.132 1.00 49.53 170 LEU A O 1
ATOM 1341 N N . GLY A 1 171 ? -9.690 2.244 -27.130 1.00 34.09 171 GLY A N 1
ATOM 1342 C CA . GLY A 1 171 ? -11.077 2.067 -26.690 1.00 34.09 171 GLY A CA 1
ATOM 1343 C C . GLY A 1 171 ? -11.527 0.621 -26.440 1.00 34.09 171 GLY A C 1
ATOM 1344 O O . GLY A 1 171 ? -11.327 -0.250 -27.285 1.00 34.09 171 GLY A O 1
ATOM 1345 N N . ALA A 1 172 ? -12.284 0.428 -25.354 1.00 30.58 172 ALA A N 1
ATOM 1346 C CA . ALA A 1 172 ? -13.228 -0.676 -25.160 1.00 30.58 172 ALA A CA 1
ATOM 1347 C C . ALA A 1 172 ? -14.594 -0.161 -24.636 1.00 30.58 172 ALA A C 1
ATOM 1349 O O . ALA A 1 172 ? -14.659 0.892 -23.992 1.00 30.58 172 ALA A O 1
ATOM 1350 N N . PRO A 1 173 ? -15.714 -0.851 -24.943 1.00 27.48 173 PRO A N 1
ATOM 1351 C CA . PRO A 1 173 ? -17.071 -0.323 -24.780 1.00 27.48 173 PRO A CA 1
ATOM 1352 C C . PRO A 1 173 ? -17.615 -0.441 -23.344 1.00 27.48 173 PRO A C 1
ATOM 1354 O O . PRO A 1 173 ? -17.464 -1.459 -22.674 1.00 27.48 173 PRO A O 1
ATOM 1357 N N . SER A 1 174 ? -18.312 0.607 -22.888 1.00 25.28 174 SER A N 1
ATOM 1358 C CA . SER A 1 174 ? -18.890 0.709 -21.538 1.00 25.28 174 SER A CA 1
ATOM 1359 C C . SER A 1 174 ? -20.237 -0.015 -21.378 1.00 25.28 174 SER A C 1
ATOM 1361 O O . SER A 1 174 ? -21.100 0.082 -22.251 1.00 25.28 174 SER A O 1
ATOM 1363 N N . LEU A 1 175 ? -20.457 -0.645 -20.217 1.00 23.69 175 LEU A N 1
ATOM 1364 C CA . LEU A 1 175 ? -21.767 -1.115 -19.745 1.00 23.69 175 LEU A CA 1
ATOM 1365 C C . LEU A 1 175 ? -22.141 -0.397 -18.438 1.00 23.69 175 LEU A C 1
ATOM 1367 O O . LEU A 1 175 ? -21.358 -0.344 -17.492 1.00 23.69 175 LEU A O 1
ATOM 1371 N N . ARG A 1 176 ? -23.351 0.175 -18.408 1.00 24.55 176 ARG A N 1
ATOM 1372 C CA . ARG A 1 176 ? -23.983 0.827 -17.248 1.00 24.55 176 ARG A CA 1
ATOM 1373 C C . ARG A 1 176 ? -24.826 -0.178 -16.462 1.00 24.55 176 ARG A C 1
ATOM 1375 O O . ARG A 1 176 ? -25.542 -0.961 -17.080 1.00 24.55 176 ARG A O 1
ATOM 1382 N N . THR A 1 177 ? -24.892 -0.025 -15.136 1.00 22.09 177 THR A N 1
ATOM 1383 C CA . THR A 1 177 ? -25.966 -0.633 -14.328 1.00 22.09 177 THR A CA 1
ATOM 1384 C C . THR A 1 177 ? -26.415 0.246 -13.157 1.00 22.09 177 THR A C 1
ATOM 1386 O O . THR A 1 177 ? -25.624 0.980 -12.572 1.00 22.09 177 THR A O 1
ATOM 1389 N N . PHE A 1 178 ? -27.724 0.166 -12.896 1.00 21.52 178 PHE A N 1
ATOM 1390 C CA . PHE A 1 178 ? -28.571 0.951 -11.989 1.00 21.52 178 PHE A CA 1
ATOM 1391 C C . PHE A 1 178 ? -28.509 0.502 -10.513 1.00 21.52 178 PHE A C 1
ATOM 1393 O O . PHE A 1 178 ? -28.198 -0.649 -10.220 1.00 21.52 178 PHE A O 1
ATOM 1400 N N . ALA A 1 179 ? -28.900 1.404 -9.603 1.00 23.95 179 ALA A N 1
ATOM 1401 C CA . ALA A 1 179 ? -29.040 1.191 -8.155 1.00 23.95 179 ALA A CA 1
ATOM 1402 C C . ALA A 1 179 ? -30.506 0.947 -7.718 1.00 23.95 179 ALA A C 1
ATOM 1404 O O . ALA A 1 179 ? -31.408 1.480 -8.371 1.00 23.95 179 ALA A O 1
ATOM 1405 N N . PRO A 1 180 ? -30.764 0.246 -6.589 1.00 23.92 180 PRO A N 1
ATOM 1406 C CA . PRO A 1 180 ? -32.075 0.228 -5.941 1.00 23.92 180 PRO A CA 1
ATOM 1407 C C . PRO A 1 180 ? -32.112 0.874 -4.535 1.00 23.92 180 PRO A C 1
ATOM 1409 O O . PRO A 1 180 ? -31.104 1.243 -3.940 1.00 23.92 180 PRO A O 1
ATOM 1412 N N . THR A 1 181 ? -33.349 1.037 -4.063 1.00 24.53 181 THR A N 1
ATOM 1413 C CA . THR A 1 181 ? -33.916 2.029 -3.132 1.00 24.53 181 THR A CA 1
ATOM 1414 C C . THR A 1 181 ? -33.873 1.664 -1.628 1.00 24.53 181 THR A C 1
ATOM 1416 O O . THR A 1 181 ? -33.870 0.495 -1.256 1.00 24.53 181 THR A O 1
ATOM 1419 N N . ARG A 1 182 ? -33.910 2.700 -0.766 1.00 25.86 182 ARG A N 1
ATOM 1420 C CA . ARG A 1 182 ? -33.874 2.707 0.725 1.00 25.86 182 ARG A CA 1
ATOM 1421 C C . ARG A 1 182 ? -35.116 2.116 1.436 1.00 25.86 182 ARG A C 1
ATOM 1423 O O . ARG A 1 182 ? -36.229 2.381 0.982 1.00 25.86 182 ARG A O 1
ATOM 1430 N N . PRO A 1 183 ? -34.959 1.556 2.659 1.00 24.14 183 PRO A N 1
ATOM 1431 C CA . PRO A 1 183 ? -36.014 1.489 3.678 1.00 24.14 183 PRO A CA 1
ATOM 1432 C C . PRO A 1 183 ? -35.787 2.423 4.898 1.00 24.14 183 PRO A C 1
ATOM 1434 O O . PRO A 1 183 ? -34.725 3.016 5.072 1.00 24.14 183 PRO A O 1
ATOM 1437 N N . GLN A 1 184 ? -36.854 2.593 5.693 1.00 25.78 184 GLN A N 1
ATOM 1438 C CA . GLN A 1 184 ? -37.143 3.669 6.663 1.00 25.78 184 GLN A CA 1
ATOM 1439 C C . GLN A 1 184 ? -36.441 3.597 8.043 1.00 25.78 184 GLN A C 1
ATOM 1441 O O . GLN A 1 184 ? -36.086 2.530 8.533 1.00 25.78 184 GLN A O 1
ATOM 1446 N N . ARG A 1 185 ? -36.324 4.786 8.670 1.00 27.69 185 ARG A N 1
ATOM 1447 C CA . ARG A 1 185 ? -35.736 5.122 9.990 1.00 27.69 185 ARG A CA 1
ATOM 1448 C C . ARG A 1 185 ? -36.425 4.461 11.195 1.00 27.69 185 ARG A C 1
ATOM 1450 O O . ARG A 1 185 ? -37.649 4.473 11.289 1.00 27.69 185 ARG A O 1
ATOM 1457 N N . LEU A 1 186 ? -35.620 4.101 12.199 1.00 28.02 186 LEU A N 1
ATOM 1458 C CA . LEU A 1 186 ? -36.025 3.898 13.597 1.00 28.02 186 LEU A CA 1
ATOM 1459 C C . LEU A 1 186 ? -35.298 4.912 14.500 1.00 28.02 186 LEU A C 1
ATOM 1461 O O . LEU A 1 186 ? -34.130 5.220 14.283 1.00 28.02 186 LEU A O 1
ATOM 1465 N N . MET A 1 187 ? -36.035 5.485 15.455 1.00 31.12 187 MET A N 1
ATOM 1466 C CA . MET A 1 187 ? -35.628 6.611 16.301 1.00 31.12 187 MET A CA 1
ATOM 1467 C C . MET A 1 187 ? -34.723 6.217 17.479 1.00 31.12 187 MET A C 1
ATOM 1469 O O . MET A 1 187 ? -35.051 5.292 18.216 1.00 31.12 187 MET A O 1
ATOM 1473 N N . GLY A 1 188 ? -33.731 7.076 17.752 1.00 34.19 188 GLY A N 1
ATOM 1474 C CA . GLY A 1 188 ? -33.538 7.667 19.082 1.00 34.19 188 GLY A CA 1
ATOM 1475 C C . GLY A 1 188 ? -32.248 7.317 19.826 1.00 34.19 188 GLY A C 1
ATOM 1476 O O . GLY A 1 188 ? -32.184 6.272 20.459 1.00 34.19 188 GLY A O 1
ATOM 1477 N N . MET A 1 189 ? -31.287 8.250 19.842 1.00 34.75 189 MET A N 1
ATOM 1478 C CA . MET A 1 189 ? -30.615 8.820 21.030 1.00 34.75 189 MET A CA 1
ATOM 1479 C C . MET A 1 189 ? -29.715 9.977 20.561 1.00 34.75 189 MET A C 1
ATOM 1481 O O . MET A 1 189 ? -29.005 9.860 19.570 1.00 34.75 189 MET A O 1
ATOM 1485 N N . GLY A 1 190 ? -29.848 11.137 21.207 1.00 39.62 190 GLY A N 1
ATOM 1486 C CA . GLY A 1 190 ? -29.310 12.412 20.736 1.00 39.62 190 GLY A CA 1
ATOM 1487 C C . GLY A 1 190 ? -27.800 12.580 20.925 1.00 39.62 190 GLY A C 1
ATOM 1488 O O . GLY A 1 190 ? -27.271 12.345 22.007 1.00 39.62 190 GLY A O 1
ATOM 1489 N N . GLY A 1 191 ? -27.154 13.094 19.881 1.00 33.75 191 GLY A N 1
ATOM 1490 C CA . GLY A 1 191 ? -25.830 13.708 19.882 1.00 33.75 191 GLY A CA 1
ATOM 1491 C C . GLY A 1 191 ? -25.808 14.779 18.789 1.00 33.75 191 GLY A C 1
ATOM 1492 O O . GLY A 1 191 ? -26.393 14.585 17.726 1.00 33.75 191 GLY A O 1
ATOM 1493 N N . ALA A 1 192 ? -25.253 15.950 19.093 1.00 39.06 192 ALA A N 1
ATOM 1494 C CA . ALA A 1 192 ? -25.335 17.154 18.272 1.00 39.06 192 ALA A CA 1
ATOM 1495 C C . ALA A 1 192 ? -24.821 16.957 16.831 1.00 39.06 192 ALA A C 1
ATOM 1497 O O . ALA A 1 192 ? -23.851 16.247 16.583 1.00 39.06 192 ALA A O 1
ATOM 1498 N N . ALA A 1 193 ? -25.479 17.630 15.886 1.00 40.62 193 ALA A N 1
ATOM 1499 C CA . ALA A 1 193 ? -25.083 17.702 14.487 1.00 40.62 193 ALA A CA 1
ATOM 1500 C C . ALA A 1 193 ? -23.648 18.245 14.341 1.00 40.62 193 ALA A C 1
ATOM 1502 O O . ALA A 1 193 ? -23.375 19.356 14.792 1.00 40.62 193 ALA A O 1
ATOM 1503 N N . GLY A 1 194 ? -22.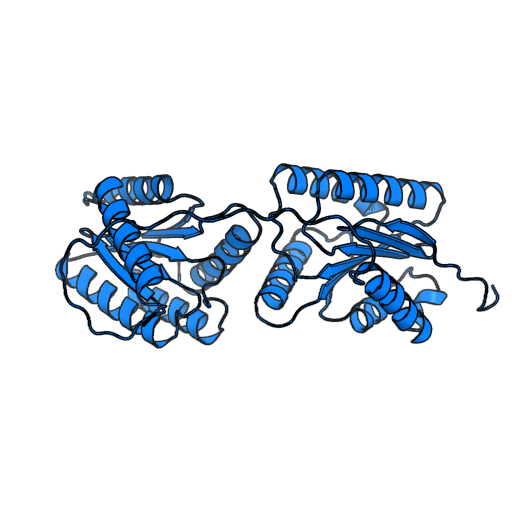754 17.504 13.676 1.00 48.34 194 GLY A N 1
ATOM 1504 C CA . GLY A 1 194 ? -21.501 18.086 13.180 1.00 48.34 194 GLY A CA 1
ATOM 1505 C C . GLY A 1 194 ? -20.353 17.128 12.870 1.00 48.34 194 GLY A C 1
ATOM 1506 O O . GLY A 1 194 ? -19.600 17.399 11.937 1.00 48.34 194 GLY A O 1
ATOM 1507 N N . ASP A 1 195 ? -20.215 16.009 13.579 1.00 56.06 195 ASP A N 1
ATOM 1508 C CA . ASP A 1 195 ? -18.998 15.197 13.456 1.00 56.06 195 ASP A CA 1
ATOM 1509 C C . ASP A 1 195 ? -19.130 14.127 12.369 1.00 56.06 195 ASP A C 1
ATOM 1511 O O . ASP A 1 195 ? -19.574 13.007 12.600 1.00 56.06 195 ASP A O 1
ATOM 1515 N N . LYS A 1 196 ? -18.725 14.496 11.149 1.00 70.38 196 LYS A N 1
ATOM 1516 C CA . LYS A 1 196 ? -18.656 13.593 9.986 1.00 70.38 196 LYS A CA 1
ATOM 1517 C C . LYS A 1 196 ? -17.423 12.679 9.993 1.00 70.38 196 LYS A C 1
ATOM 1519 O O . LYS A 1 196 ? -17.226 11.948 9.034 1.00 70.38 196 LYS A O 1
ATOM 1524 N N . GLY A 1 197 ? -16.547 12.772 10.994 1.00 80.69 197 GLY A N 1
ATOM 1525 C CA . GLY A 1 197 ? -15.265 12.063 11.002 1.00 80.69 197 GLY A CA 1
ATOM 1526 C C . GLY A 1 197 ? -15.310 10.711 11.697 1.00 80.69 197 GLY A C 1
ATOM 1527 O O . GLY A 1 197 ? -14.897 9.701 11.122 1.00 80.69 197 GLY A O 1
ATOM 1528 N N . LEU A 1 198 ? -15.830 10.696 12.922 1.00 86.12 198 LEU A N 1
ATOM 1529 C CA . LEU A 1 198 ? -15.732 9.567 13.837 1.00 86.12 198 LEU A CA 1
ATOM 1530 C C . LEU A 1 198 ? -17.045 9.346 14.583 1.00 86.12 198 LEU A C 1
ATOM 1532 O O . LEU A 1 198 ? -17.533 10.238 15.280 1.00 86.12 198 LEU A O 1
ATOM 1536 N N . TRP A 1 199 ? -17.523 8.109 14.537 1.00 87.06 199 TRP A N 1
ATOM 1537 C CA . TRP A 1 199 ? -18.687 7.651 15.285 1.00 87.06 199 TRP A CA 1
ATOM 1538 C C . TRP A 1 199 ? -18.236 6.677 16.362 1.00 87.06 199 TRP A C 1
ATOM 1540 O O . TRP A 1 199 ? -17.443 5.775 16.088 1.00 87.06 199 TRP A O 1
ATOM 1550 N N . THR A 1 200 ? -18.733 6.848 17.583 1.00 90.50 200 THR A N 1
ATOM 1551 C CA . THR A 1 200 ? -18.372 6.007 18.726 1.00 90.50 200 THR A CA 1
ATOM 1552 C C . THR A 1 200 ? -19.617 5.404 19.369 1.00 90.50 200 THR A C 1
ATOM 1554 O O . THR A 1 200 ? -20.692 5.999 19.391 1.00 90.50 200 THR A O 1
ATOM 1557 N N . ALA A 1 201 ? -19.478 4.190 19.889 1.00 89.19 201 ALA A N 1
ATOM 1558 C CA . ALA A 1 201 ? -20.488 3.517 20.690 1.00 89.19 201 ALA A CA 1
ATOM 1559 C C . ALA A 1 201 ? -19.808 2.691 21.785 1.00 89.19 201 ALA A C 1
ATOM 1561 O O . ALA A 1 201 ? -18.690 2.205 21.619 1.00 89.19 201 ALA A O 1
ATOM 1562 N N . CYS A 1 202 ? -20.500 2.475 22.899 1.00 88.50 202 CYS A N 1
ATOM 1563 C CA . CYS A 1 202 ? -20.013 1.616 23.976 1.00 88.50 202 CYS A CA 1
ATOM 1564 C C . CYS A 1 202 ? -20.941 0.409 24.134 1.00 88.50 202 CYS A C 1
ATOM 1566 O O . CYS A 1 202 ? -22.157 0.557 24.256 1.00 88.50 202 CYS A O 1
ATOM 1568 N N . CYS A 1 203 ? -20.370 -0.794 24.162 1.00 85.69 203 CYS A N 1
ATOM 1569 C CA . CYS A 1 203 ? -21.092 -2.045 24.369 1.00 85.69 203 CYS A CA 1
ATOM 1570 C C . CYS A 1 203 ? -20.439 -2.810 25.529 1.00 85.69 203 CYS A C 1
ATOM 1572 O O . CYS A 1 203 ? -19.459 -3.536 25.349 1.00 85.69 203 CYS A O 1
ATOM 1574 N N . GLY A 1 204 ? -20.955 -2.616 26.748 1.00 88.56 204 GLY A N 1
ATOM 1575 C CA . GLY A 1 204 ? -20.275 -3.079 27.963 1.00 88.56 204 GLY A CA 1
ATOM 1576 C C . GLY A 1 204 ? -18.885 -2.448 28.070 1.00 88.56 204 GLY A C 1
ATOM 1577 O O . GLY A 1 204 ? -18.749 -1.246 27.884 1.00 88.56 204 GLY A O 1
ATOM 1578 N N . ARG A 1 205 ? -17.844 -3.265 28.276 1.00 91.38 205 ARG A N 1
ATOM 1579 C CA . ARG A 1 205 ? -16.437 -2.819 28.354 1.00 91.38 205 ARG A CA 1
ATOM 1580 C C . ARG A 1 205 ? -15.756 -2.625 26.995 1.00 91.38 205 ARG A C 1
ATOM 1582 O O . ARG A 1 205 ? -14.538 -2.459 26.952 1.00 91.38 205 ARG A O 1
ATOM 1589 N N . VAL A 1 206 ? -16.504 -2.715 25.896 1.00 93.75 206 VAL A N 1
ATOM 1590 C CA . VAL A 1 206 ? -15.973 -2.501 24.546 1.00 93.75 206 VAL A CA 1
ATOM 1591 C C . VAL A 1 206 ? -16.333 -1.102 24.080 1.00 93.75 206 VAL A C 1
ATOM 1593 O O . VAL A 1 206 ? -17.516 -0.783 23.946 1.00 93.75 206 VAL A O 1
ATOM 1596 N N . HIS A 1 207 ? -15.319 -0.295 23.792 1.00 94.88 207 HIS A N 1
ATOM 1597 C CA . HIS A 1 207 ? -15.483 0.923 23.012 1.00 94.88 207 HIS A CA 1
ATOM 1598 C C . HIS A 1 207 ? -15.358 0.567 21.530 1.00 94.88 207 HIS A C 1
ATOM 1600 O O . HIS A 1 207 ? -14.354 -0.006 21.101 1.00 94.88 207 HIS A O 1
ATOM 1606 N 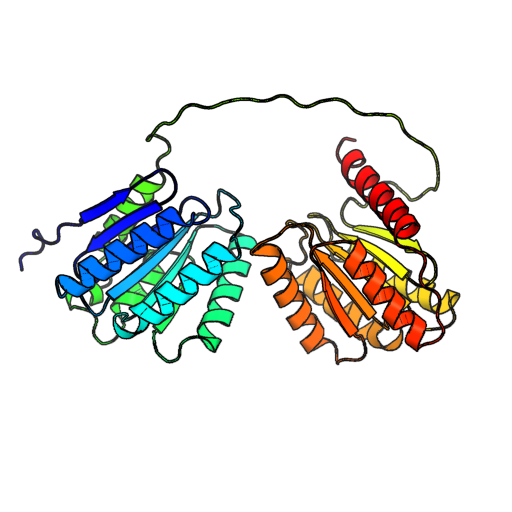N . VAL A 1 208 ? -16.390 0.882 20.760 1.00 93.12 208 VAL A N 1
ATOM 1607 C CA . VAL A 1 208 ? -16.455 0.666 19.318 1.00 93.12 208 VAL A CA 1
ATOM 1608 C C . VAL A 1 208 ? -16.340 2.022 18.649 1.00 93.12 208 VAL A C 1
ATOM 1610 O O . VAL A 1 208 ? -17.095 2.931 18.989 1.00 93.12 208 VAL A O 1
ATOM 1613 N N . SER A 1 209 ? -15.428 2.165 17.694 1.00 92.00 209 SER A N 1
ATOM 1614 C CA . SER A 1 209 ? -15.326 3.391 16.909 1.00 92.00 209 SER A CA 1
ATOM 1615 C C . SER A 1 209 ? -15.214 3.112 15.418 1.00 92.00 209 SER A C 1
ATOM 1617 O O . SER A 1 209 ? -14.530 2.182 14.998 1.00 92.00 209 SER A O 1
ATOM 1619 N N . TYR A 1 210 ? -15.912 3.918 14.622 1.00 88.75 210 TYR A N 1
ATOM 1620 C CA . TYR A 1 210 ? -15.915 3.882 13.164 1.00 88.75 210 TYR A CA 1
ATOM 1621 C C . TYR A 1 210 ? -15.290 5.165 12.629 1.00 88.75 210 TYR A C 1
ATOM 1623 O O . TYR A 1 210 ? -15.798 6.260 12.867 1.00 88.75 210 TYR A O 1
ATOM 1631 N N . TRP A 1 211 ? -14.165 5.018 11.940 1.00 88.38 211 TRP A N 1
ATOM 1632 C CA . TRP A 1 211 ? -13.336 6.107 11.455 1.00 88.38 211 TRP A CA 1
ATOM 1633 C C . TRP A 1 211 ? -13.538 6.246 9.948 1.00 88.38 211 TRP A C 1
ATOM 1635 O O . TRP A 1 211 ? -13.292 5.300 9.198 1.00 88.38 211 TRP A O 1
ATOM 1645 N N . THR A 1 212 ? -13.912 7.432 9.481 1.00 84.31 212 THR A N 1
ATOM 1646 C CA . THR A 1 212 ? -14.046 7.735 8.041 1.00 84.31 212 THR A CA 1
ATOM 1647 C C . THR A 1 212 ? -12.934 8.639 7.544 1.00 84.31 212 THR A C 1
ATOM 1649 O O . THR A 1 212 ? -12.093 9.077 8.331 1.00 84.31 212 THR A O 1
ATOM 1652 N N . GLU A 1 213 ? -12.958 8.963 6.248 1.00 78.88 213 GLU A N 1
ATOM 1653 C CA . GLU A 1 213 ? -12.056 9.909 5.584 1.00 78.88 213 GLU A CA 1
ATOM 1654 C C . GLU A 1 213 ? -12.023 11.324 6.190 1.00 78.88 213 GLU A C 1
ATOM 1656 O O . GLU A 1 213 ? -11.069 12.066 5.958 1.00 78.88 213 GLU A O 1
ATOM 1661 N N . HIS A 1 214 ? -12.998 11.686 7.028 1.00 83.25 214 HIS A N 1
ATOM 1662 C CA . HIS A 1 214 ? -13.049 12.992 7.689 1.00 83.25 214 HIS A CA 1
ATOM 1663 C C . HIS A 1 214 ? -12.562 12.983 9.148 1.00 83.25 214 HIS A C 1
ATOM 1665 O O . HIS A 1 214 ? -12.627 14.021 9.805 1.00 83.25 214 HIS A O 1
ATOM 1671 N N . THR A 1 215 ? -12.083 11.843 9.667 1.00 84.50 215 THR A N 1
ATOM 1672 C CA . THR A 1 215 ? -1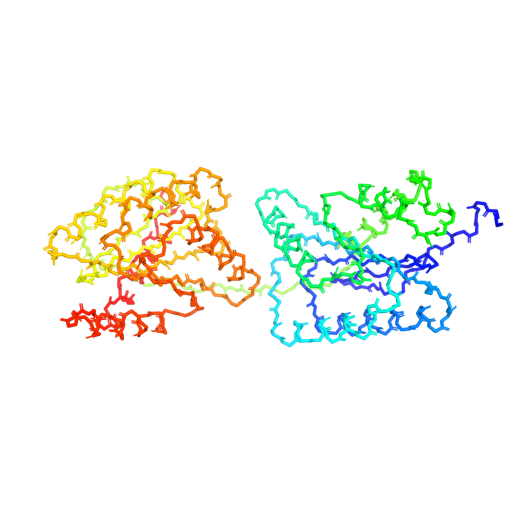1.595 11.744 11.058 1.00 84.50 215 THR A CA 1
ATOM 1673 C C . THR A 1 215 ? -10.440 12.713 11.297 1.00 84.50 215 THR A C 1
ATOM 1675 O O . THR A 1 215 ? -9.417 12.635 10.635 1.00 84.50 215 THR A O 1
ATOM 1678 N N . ASN A 1 216 ? -10.534 13.616 12.260 1.00 84.88 216 ASN A N 1
ATOM 1679 C CA . ASN A 1 216 ? -9.481 14.597 12.511 1.00 84.88 216 ASN A CA 1
ATOM 1680 C C . ASN A 1 216 ? -8.925 14.513 13.941 1.00 84.88 216 ASN A C 1
ATOM 1682 O O . ASN A 1 216 ? -9.261 13.653 14.751 1.00 84.88 216 ASN A O 1
ATOM 1686 N N . ALA A 1 217 ? -8.017 15.431 14.250 1.00 82.38 217 ALA A N 1
ATOM 1687 C CA . ALA A 1 217 ? -7.375 15.548 15.549 1.00 82.38 217 ALA A CA 1
ATOM 1688 C C . ALA A 1 217 ? -8.344 15.754 16.737 1.00 82.38 217 ALA A C 1
ATOM 1690 O O . ALA A 1 217 ? -8.049 15.302 17.847 1.00 82.38 217 ALA A O 1
ATOM 1691 N N . ALA A 1 218 ? -9.469 16.445 16.529 1.00 86.38 218 ALA A N 1
ATOM 1692 C CA . ALA A 1 218 ? -10.489 16.665 17.552 1.00 86.38 218 ALA A CA 1
ATOM 1693 C C . ALA A 1 218 ? -11.320 15.398 17.795 1.00 86.38 218 ALA A C 1
ATOM 1695 O O . ALA A 1 218 ? -11.611 15.076 18.945 1.00 86.38 218 ALA A O 1
ATOM 1696 N N . ASP A 1 219 ? -11.601 14.627 16.742 1.00 88.75 219 ASP A N 1
ATOM 1697 C CA . ASP A 1 219 ? -12.266 13.326 16.857 1.00 88.75 219 ASP A CA 1
ATOM 1698 C C . ASP A 1 219 ? -11.470 12.353 17.735 1.00 88.75 219 ASP A C 1
ATOM 1700 O O . ASP A 1 219 ? -12.020 11.723 18.638 1.00 88.75 219 ASP A O 1
ATOM 1704 N N . VAL A 1 220 ? -10.149 12.285 17.539 1.00 87.00 220 VAL A N 1
ATOM 1705 C CA . VAL A 1 220 ? -9.267 11.454 18.377 1.00 87.00 220 VAL A CA 1
ATOM 1706 C C . VAL A 1 220 ? -9.279 11.923 19.840 1.00 87.00 220 VAL A C 1
ATOM 1708 O O . VAL A 1 220 ? -9.261 11.101 20.754 1.00 87.00 220 VAL A O 1
ATOM 1711 N N . ALA A 1 221 ? -9.362 13.233 20.092 1.00 86.94 221 ALA A N 1
ATOM 1712 C CA . ALA A 1 221 ? -9.471 13.765 21.452 1.00 86.94 221 ALA A CA 1
ATOM 1713 C C . ALA A 1 221 ? -10.823 13.429 22.112 1.00 86.94 221 ALA A C 1
ATOM 1715 O O . ALA A 1 221 ? -10.867 13.144 23.310 1.00 86.94 221 ALA A O 1
ATOM 1716 N N . ARG A 1 222 ? -11.918 13.408 21.343 1.00 89.31 222 ARG A N 1
ATOM 1717 C CA . ARG A 1 222 ? -13.230 12.941 21.816 1.00 89.31 222 ARG A CA 1
ATOM 1718 C C . ARG A 1 222 ? -13.184 11.455 22.172 1.00 89.31 222 ARG A C 1
ATOM 1720 O O . ARG A 1 222 ? -13.573 11.082 23.274 1.00 89.31 222 ARG A O 1
ATOM 1727 N N . MET A 1 223 ? -12.603 10.631 21.299 1.00 91.94 223 MET A N 1
ATOM 1728 C CA . MET A 1 223 ? -12.389 9.204 21.560 1.00 91.94 223 MET A CA 1
ATOM 1729 C C . MET A 1 223 ? -11.576 8.962 22.838 1.00 91.94 223 MET A C 1
ATOM 1731 O O . MET A 1 223 ? -11.923 8.090 23.633 1.00 91.94 223 MET A O 1
ATOM 1735 N N . HIS A 1 224 ? -10.525 9.756 23.070 1.00 92.31 224 HIS A N 1
ATOM 1736 C CA . HIS A 1 224 ? -9.735 9.704 24.301 1.00 92.31 224 HIS A CA 1
ATOM 1737 C C . HIS A 1 224 ? -10.618 9.873 25.549 1.00 92.31 224 HIS A C 1
ATOM 1739 O O . HIS A 1 224 ? -10.537 9.072 26.485 1.00 92.31 224 HIS A O 1
ATOM 1745 N N . HIS A 1 225 ? -11.495 10.881 25.537 1.00 92.25 225 HIS A N 1
ATOM 1746 C CA . HIS A 1 225 ? -12.423 11.154 26.631 1.00 92.25 225 HIS A CA 1
ATOM 1747 C C . HIS A 1 225 ? -13.435 10.017 26.833 1.00 92.25 225 HIS A C 1
ATOM 1749 O O . HIS A 1 225 ? -13.613 9.557 27.962 1.00 92.25 225 HIS A O 1
ATOM 1755 N N . ASP A 1 226 ? -14.038 9.517 25.752 1.00 93.00 226 ASP A N 1
ATOM 1756 C CA . ASP A 1 226 ? -15.017 8.423 25.796 1.00 93.00 226 ASP A CA 1
ATOM 1757 C C . ASP A 1 226 ? -14.419 7.149 26.409 1.00 93.00 226 ASP A C 1
ATOM 1759 O O . ASP A 1 226 ? -15.049 6.487 27.240 1.00 93.00 226 ASP A O 1
ATOM 1763 N N . ILE A 1 227 ? -13.183 6.810 26.034 1.00 94.31 227 ILE A N 1
ATOM 1764 C CA . ILE A 1 227 ? -12.480 5.630 26.547 1.00 94.31 227 ILE A CA 1
ATOM 1765 C C . ILE A 1 227 ? -12.154 5.791 28.035 1.00 94.31 227 ILE A C 1
ATOM 1767 O O . ILE A 1 227 ? -12.374 4.861 28.815 1.00 94.31 227 ILE A O 1
ATOM 1771 N N . ALA A 1 228 ? -11.665 6.963 28.447 1.00 93.62 228 ALA A N 1
ATOM 1772 C CA . ALA A 1 228 ? -11.381 7.247 29.852 1.00 93.62 228 ALA A CA 1
ATOM 1773 C C . ALA A 1 228 ? -12.656 7.191 30.713 1.00 93.62 228 ALA A C 1
ATOM 1775 O O . ALA A 1 228 ? -12.658 6.582 31.788 1.00 93.62 228 ALA A O 1
ATOM 1776 N N . ALA A 1 229 ? -13.759 7.763 30.220 1.00 93.75 229 ALA A N 1
ATOM 1777 C CA . ALA A 1 229 ? -15.061 7.712 30.879 1.00 93.75 229 ALA A CA 1
ATOM 1778 C C . ALA A 1 229 ? -15.575 6.270 31.006 1.00 93.75 229 ALA A C 1
ATOM 1780 O O . ALA A 1 229 ? -16.052 5.876 32.074 1.00 93.75 229 ALA A O 1
ATOM 1781 N N . LEU A 1 230 ? -15.422 5.457 29.955 1.00 94.44 230 LEU A N 1
ATOM 1782 C CA . LEU A 1 230 ? -15.805 4.048 29.979 1.00 94.44 230 LEU A CA 1
ATOM 1783 C C . LEU A 1 230 ? -14.978 3.244 30.989 1.00 94.44 230 LEU A C 1
ATOM 1785 O O . LEU A 1 230 ? -15.544 2.494 31.780 1.00 94.44 230 LEU A O 1
ATOM 1789 N N . ALA A 1 231 ? -13.657 3.420 31.001 1.00 94.31 231 ALA A N 1
ATOM 1790 C CA . ALA A 1 231 ? -12.772 2.721 31.933 1.00 94.31 231 ALA A CA 1
ATOM 1791 C C . ALA A 1 231 ? -13.084 3.061 33.398 1.00 94.31 231 ALA A C 1
ATOM 1793 O O . ALA A 1 231 ? -13.086 2.173 34.255 1.00 94.31 231 ALA A O 1
ATOM 1794 N N . SER A 1 232 ? -13.398 4.332 33.672 1.00 94.19 232 SER A N 1
ATOM 1795 C CA . SER A 1 232 ? -13.842 4.794 34.991 1.00 94.19 232 SER A CA 1
ATOM 1796 C C . SER A 1 232 ? -15.168 4.143 35.397 1.00 94.19 232 SER A C 1
ATOM 1798 O O . SER A 1 232 ? -15.266 3.549 36.471 1.00 94.19 232 SER A O 1
ATOM 1800 N N . LYS A 1 233 ? -16.168 4.167 34.505 1.00 93.69 233 LYS A N 1
ATOM 1801 C CA . LYS A 1 233 ? -17.493 3.571 34.734 1.00 93.69 233 LYS A CA 1
ATOM 1802 C C . LYS A 1 233 ? -17.429 2.065 35.007 1.00 93.69 233 LYS A C 1
ATOM 1804 O O . LYS A 1 233 ? -18.128 1.573 35.885 1.00 93.69 233 LYS A O 1
ATOM 1809 N N . GLU A 1 234 ? -16.604 1.338 34.259 1.00 92.19 234 GLU A N 1
ATOM 1810 C CA . GLU A 1 234 ? -16.491 -0.125 34.337 1.00 92.19 234 GLU A CA 1
ATOM 1811 C C . GLU A 1 234 ? -15.467 -0.601 35.388 1.00 92.19 234 GLU A C 1
ATOM 1813 O O . GLU A 1 234 ? -15.222 -1.806 35.530 1.00 92.19 234 GLU A O 1
ATOM 1818 N N . GLY A 1 235 ? -14.829 0.330 36.109 1.00 93.12 235 GLY A N 1
ATOM 1819 C CA . GLY A 1 235 ? -13.884 0.028 37.185 1.00 93.12 235 GLY A CA 1
ATOM 1820 C C . GLY A 1 235 ? -12.670 -0.785 36.731 1.00 93.12 235 GLY A C 1
ATOM 1821 O O . GLY A 1 235 ? -12.205 -1.665 37.456 1.00 93.12 235 GLY A O 1
ATOM 1822 N N . GLY A 1 236 ? -12.173 -0.569 35.511 1.00 90.44 236 GLY A N 1
ATOM 1823 C CA . GLY A 1 236 ? -10.962 -1.240 35.041 1.00 90.44 236 GLY A CA 1
ATOM 1824 C C . GLY A 1 236 ? -10.744 -1.156 33.532 1.00 90.44 236 GLY A C 1
ATOM 1825 O O . GLY A 1 236 ? -11.351 -0.321 32.869 1.00 90.44 236 GLY A O 1
ATOM 1826 N N . PRO A 1 237 ? -9.914 -2.052 32.969 1.00 92.69 237 PRO A N 1
ATOM 1827 C CA . PRO A 1 237 ? -9.536 -1.977 31.569 1.00 92.69 237 PRO A CA 1
ATOM 1828 C C . PRO A 1 237 ? -10.716 -2.171 30.617 1.00 92.69 237 PRO A C 1
ATOM 1830 O O . PRO A 1 237 ? -11.702 -2.847 30.948 1.00 92.69 237 PRO A O 1
ATOM 1833 N N . VAL A 1 238 ? -10.572 -1.605 29.426 1.00 94.44 238 VAL A N 1
ATOM 1834 C CA . VAL A 1 238 ? -11.527 -1.657 28.325 1.00 94.44 238 VAL A CA 1
ATOM 1835 C C . VAL A 1 238 ? -10.883 -2.263 27.083 1.00 94.44 238 VAL A C 1
ATOM 1837 O O . VAL A 1 238 ? -9.666 -2.205 26.885 1.00 94.44 238 VAL A O 1
ATOM 1840 N N . ALA A 1 239 ? -11.721 -2.863 26.250 1.00 94.94 239 ALA A N 1
ATOM 1841 C CA . ALA A 1 239 ? -11.350 -3.351 24.933 1.00 94.94 239 ALA A CA 1
ATOM 1842 C C . ALA A 1 239 ? -11.738 -2.312 23.878 1.00 94.94 239 ALA A C 1
ATOM 1844 O O . ALA A 1 239 ? -12.798 -1.691 23.977 1.00 94.94 239 ALA A O 1
ATOM 1845 N N . LEU A 1 240 ? -10.901 -2.139 22.860 1.00 95.06 240 LEU A N 1
ATOM 1846 C CA . LEU A 1 240 ? -11.181 -1.264 21.728 1.00 95.06 240 LEU A CA 1
ATOM 1847 C C . LEU A 1 240 ? -11.459 -2.100 20.482 1.00 95.06 240 LEU A C 1
ATOM 1849 O O . LEU A 1 240 ? -10.685 -2.997 20.143 1.00 95.06 240 LEU A O 1
ATOM 1853 N N . LEU A 1 241 ? -12.541 -1.775 19.787 1.00 94.44 241 LEU A N 1
ATOM 1854 C CA . LEU A 1 241 ? -12.859 -2.297 18.467 1.00 94.44 241 LEU A CA 1
ATOM 1855 C C . LEU A 1 241 ? -12.909 -1.129 17.483 1.00 94.44 241 LEU A C 1
ATOM 1857 O O . LEU A 1 241 ? -13.846 -0.333 17.495 1.00 94.44 241 LEU A O 1
ATOM 1861 N N . LEU A 1 242 ? -11.878 -1.021 16.654 1.00 92.62 242 LEU A N 1
ATOM 1862 C CA . LEU A 1 242 ? -11.688 0.084 15.724 1.00 92.62 242 LEU A CA 1
ATOM 1863 C C . LEU A 1 242 ? -12.048 -0.374 14.316 1.00 92.62 242 LEU A C 1
ATOM 1865 O O . LEU A 1 242 ? -11.501 -1.359 13.832 1.00 92.62 242 LEU A O 1
ATOM 1869 N N . PHE A 1 243 ? -12.923 0.359 13.647 1.00 89.25 243 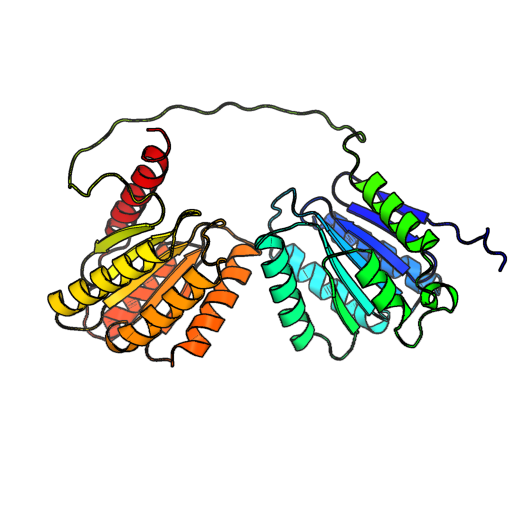PHE A N 1
ATOM 1870 C CA . PHE A 1 243 ? -13.209 0.216 12.227 1.00 89.25 243 PHE A CA 1
ATOM 1871 C C . PHE A 1 243 ? -12.585 1.381 11.490 1.00 89.25 243 PHE A C 1
ATOM 1873 O O . PHE A 1 243 ? -12.919 2.528 11.777 1.00 89.25 243 PHE A O 1
ATOM 1880 N N . ALA A 1 244 ? -11.703 1.092 10.542 1.00 84.94 244 ALA A N 1
ATOM 1881 C CA . ALA A 1 244 ? -11.113 2.121 9.702 1.00 84.94 244 ALA A CA 1
ATOM 1882 C C . ALA A 1 244 ? -11.456 1.865 8.236 1.00 84.94 244 ALA A C 1
ATOM 1884 O O . ALA A 1 244 ? -11.134 0.809 7.683 1.00 84.94 244 ALA A O 1
ATOM 1885 N N . ASP A 1 245 ? -12.098 2.850 7.618 1.00 77.12 245 ASP A N 1
ATOM 1886 C CA . ASP A 1 245 ? -12.321 2.898 6.181 1.00 77.12 245 ASP A CA 1
ATOM 1887 C C . ASP A 1 245 ? -10.972 2.901 5.414 1.00 77.12 245 ASP A C 1
ATOM 1889 O O . ASP A 1 245 ? -9.996 3.517 5.861 1.00 77.12 245 ASP A O 1
ATOM 1893 N N . PRO A 1 246 ? -10.893 2.251 4.236 1.00 67.19 246 PRO A N 1
ATOM 1894 C CA . PRO A 1 246 ? -9.912 2.508 3.172 1.00 67.19 246 PRO A CA 1
ATOM 1895 C C . PRO A 1 246 ? -9.462 3.955 2.941 1.00 67.19 246 PRO A C 1
ATOM 1897 O O . PRO A 1 246 ? -8.414 4.183 2.331 1.00 67.19 246 PRO A O 1
ATOM 1900 N N . GLN A 1 247 ? -10.265 4.935 3.335 1.00 69.06 247 GLN A N 1
ATOM 1901 C CA . GLN A 1 247 ? -9.999 6.355 3.128 1.00 69.06 247 GLN A CA 1
ATOM 1902 C C . GLN A 1 247 ? -9.746 7.126 4.428 1.00 69.06 247 GLN A C 1
ATOM 1904 O O . GLN A 1 247 ? -9.450 8.317 4.357 1.00 69.06 247 GLN A O 1
ATOM 1909 N N . THR A 1 248 ? -9.801 6.482 5.602 1.00 69.31 248 THR A N 1
ATOM 1910 C CA . THR A 1 248 ? -9.589 7.148 6.897 1.00 69.31 248 THR A CA 1
ATOM 1911 C C . THR A 1 248 ? -8.266 7.916 6.916 1.00 69.31 248 THR A C 1
ATOM 1913 O O . THR A 1 248 ? -7.209 7.348 6.616 1.00 69.31 248 THR A O 1
ATOM 1916 N N . PRO A 1 249 ? -8.256 9.189 7.350 1.00 58.34 249 PRO A N 1
ATOM 1917 C CA . PRO A 1 249 ? -7.102 10.055 7.269 1.00 58.34 249 PRO A CA 1
ATOM 1918 C C . PRO A 1 249 ? -6.169 9.837 8.471 1.00 58.34 249 PRO A C 1
ATOM 1920 O O . PRO A 1 249 ? -5.473 10.750 8.904 1.00 58.34 249 PRO A O 1
ATOM 1923 N N . LEU A 1 250 ? -6.084 8.603 8.985 1.00 61.75 250 LEU A N 1
ATOM 1924 C CA . LEU A 1 250 ? -4.962 8.163 9.825 1.00 61.75 250 LEU A CA 1
ATOM 1925 C C . LEU A 1 250 ? -3.615 8.388 9.117 1.00 61.75 250 LEU A C 1
ATOM 1927 O O . LEU A 1 250 ? -2.558 8.408 9.742 1.00 61.75 250 LEU A O 1
ATOM 1931 N N . SER A 1 251 ? -3.681 8.608 7.807 1.00 52.22 251 SER A N 1
ATOM 1932 C CA . SER A 1 251 ? -2.660 9.174 6.948 1.00 52.22 251 SER A CA 1
ATOM 1933 C C . SER A 1 251 ? -2.111 10.543 7.326 1.00 52.22 251 SER A C 1
ATOM 1935 O O . SER A 1 251 ? -0.953 10.840 7.019 1.00 52.22 251 SER A O 1
ATOM 1937 N N . GLN A 1 252 ? -2.921 11.406 7.932 1.00 66.06 252 GLN A N 1
ATOM 1938 C CA . GLN A 1 252 ? -2.487 12.733 8.323 1.00 66.06 252 GLN A CA 1
ATOM 1939 C C . GLN A 1 252 ? -1.559 12.604 9.525 1.00 66.06 252 GLN A C 1
ATOM 1941 O O . GLN A 1 252 ? -1.906 12.004 10.545 1.00 66.06 252 GLN A O 1
ATOM 1946 N N . ALA A 1 253 ? -0.366 13.191 9.407 1.00 68.94 253 ALA A N 1
ATOM 1947 C CA . ALA A 1 253 ? 0.663 13.100 10.435 1.00 68.94 253 ALA A CA 1
ATOM 1948 C C . ALA A 1 253 ? 0.144 13.546 11.815 1.00 68.94 253 ALA A C 1
ATOM 1950 O O . ALA A 1 253 ? 0.497 12.926 12.819 1.00 68.94 253 ALA A O 1
ATOM 1951 N N . GLU A 1 254 ? -0.735 14.556 11.871 1.00 74.25 254 GLU A N 1
ATOM 1952 C CA . GLU A 1 254 ? -1.337 15.025 13.124 1.00 74.25 254 GLU A CA 1
ATOM 1953 C C . GLU A 1 254 ? -2.292 13.989 13.737 1.00 74.25 254 GLU A C 1
ATOM 1955 O O . GLU A 1 254 ? -2.138 13.647 14.910 1.00 74.25 254 GLU A O 1
ATOM 1960 N N . ALA A 1 255 ? -3.228 13.432 12.958 1.00 72.62 255 ALA A N 1
ATOM 1961 C CA . ALA A 1 255 ? -4.157 12.403 13.434 1.00 72.62 255 ALA A CA 1
ATOM 1962 C C . ALA A 1 255 ? -3.410 11.153 13.926 1.00 72.62 255 ALA A C 1
ATOM 1964 O O . ALA A 1 255 ? -3.729 10.618 14.991 1.00 72.62 255 ALA A O 1
ATOM 1965 N N . ARG A 1 256 ? -2.352 10.735 13.214 1.00 75.69 256 ARG A N 1
ATOM 1966 C CA . ARG A 1 256 ? -1.467 9.639 13.637 1.00 75.69 256 ARG A CA 1
ATOM 1967 C C . ARG A 1 256 ? -0.761 9.953 14.953 1.00 75.69 256 ARG A C 1
ATOM 1969 O O . ARG A 1 256 ? -0.807 9.146 15.876 1.00 75.69 256 ARG A O 1
ATOM 1976 N N . THR A 1 257 ? -0.147 11.131 15.052 1.00 80.44 257 THR A N 1
ATOM 1977 C CA . THR A 1 257 ? 0.585 11.565 16.254 1.00 80.44 257 THR A CA 1
ATOM 1978 C C . THR A 1 257 ? -0.339 11.618 17.466 1.00 80.44 257 THR A C 1
ATOM 1980 O O . THR A 1 257 ? 0.023 11.135 18.538 1.00 80.44 257 THR A O 1
ATOM 1983 N N . ARG A 1 258 ? -1.561 12.136 17.295 1.00 82.56 258 ARG A N 1
ATOM 1984 C CA . ARG A 1 258 ? -2.568 12.162 18.360 1.00 82.56 258 ARG A CA 1
ATOM 1985 C C . ARG A 1 258 ? -3.083 10.780 18.719 1.00 82.56 258 ARG A C 1
ATOM 1987 O O . ARG A 1 258 ? -3.244 10.507 19.900 1.00 82.56 258 ARG A O 1
ATOM 1994 N N . THR A 1 259 ? -3.289 9.899 17.742 1.00 83.81 259 THR A N 1
ATOM 1995 C CA . THR A 1 259 ? -3.699 8.512 18.008 1.00 83.81 259 THR A CA 1
ATOM 1996 C C . THR A 1 259 ? -2.627 7.793 18.824 1.00 83.81 259 THR A C 1
ATOM 1998 O O . THR A 1 259 ? -2.935 7.194 19.851 1.00 83.81 259 THR A O 1
ATOM 2001 N N . ALA A 1 260 ? -1.354 7.929 18.444 1.00 84.00 260 ALA A N 1
ATOM 2002 C CA . ALA A 1 260 ? -0.232 7.376 19.199 1.00 84.00 260 ALA A CA 1
ATOM 2003 C C . ALA A 1 260 ? -0.099 7.991 20.604 1.00 84.00 260 ALA A C 1
ATOM 2005 O O . ALA A 1 260 ? 0.208 7.280 21.558 1.00 84.00 260 ALA A O 1
ATOM 2006 N N . ALA A 1 261 ? -0.335 9.299 20.760 1.00 85.44 261 ALA A N 1
ATOM 2007 C CA . ALA A 1 261 ? -0.338 9.962 22.066 1.00 85.44 261 ALA A CA 1
ATOM 2008 C C . ALA A 1 261 ? -1.487 9.467 22.961 1.00 85.44 261 ALA A C 1
ATOM 2010 O O . ALA A 1 261 ? -1.238 9.055 24.090 1.00 85.44 261 ALA A O 1
ATOM 2011 N N . MET A 1 262 ? -2.711 9.405 22.430 1.00 89.75 262 MET A N 1
ATOM 2012 C CA . MET A 1 262 ? -3.888 8.874 23.122 1.00 89.75 262 MET A CA 1
ATOM 2013 C C . MET A 1 262 ? -3.647 7.441 23.608 1.00 89.75 262 MET A C 1
ATOM 2015 O O . MET A 1 262 ? -3.909 7.121 24.763 1.00 89.75 262 MET A O 1
ATOM 2019 N N . LEU A 1 263 ? -3.131 6.566 22.743 1.00 86.62 263 LEU A N 1
ATOM 2020 C CA . LEU A 1 263 ? -2.865 5.172 23.103 1.00 86.62 263 LEU A CA 1
ATOM 2021 C C . LEU A 1 263 ? -1.758 5.053 24.156 1.00 86.62 263 LEU A C 1
ATOM 2023 O O . LEU A 1 263 ? -1.866 4.212 25.046 1.00 86.62 263 LEU A O 1
ATOM 2027 N N . ARG A 1 264 ? -0.739 5.925 24.113 1.00 86.06 264 ARG A N 1
ATOM 2028 C CA . ARG A 1 264 ? 0.282 6.031 25.169 1.00 86.06 264 ARG A CA 1
ATOM 2029 C C . ARG A 1 264 ? -0.313 6.478 26.498 1.00 86.06 264 ARG A C 1
ATOM 2031 O O . ARG A 1 264 ? 0.044 5.923 27.530 1.00 86.06 264 ARG A O 1
ATOM 2038 N N . GLU A 1 265 ? -1.212 7.453 26.509 1.00 87.94 265 GLU A N 1
ATOM 2039 C CA . GLU A 1 265 ? -1.854 7.930 27.742 1.00 87.94 265 GLU A CA 1
ATOM 2040 C C . GLU A 1 265 ? -2.793 6.870 28.332 1.00 87.94 265 GLU A C 1
ATOM 2042 O O . GLU A 1 265 ? -2.767 6.598 29.534 1.00 87.94 265 GLU A O 1
ATOM 2047 N N . LEU A 1 266 ? -3.549 6.186 27.473 1.00 86.69 266 LEU A N 1
ATOM 2048 C CA . LEU A 1 266 ? -4.532 5.178 27.862 1.00 86.69 266 LEU A CA 1
ATOM 2049 C C . LEU A 1 266 ? -3.972 3.756 27.995 1.00 86.69 266 LEU A C 1
ATOM 2051 O O . LEU A 1 266 ? -4.732 2.831 28.282 1.00 86.69 266 LEU A O 1
ATOM 2055 N N . HIS A 1 267 ? -2.666 3.542 27.835 1.00 87.62 267 HIS A N 1
ATOM 2056 C CA . HIS A 1 267 ? -2.063 2.202 27.808 1.00 87.62 267 HIS A CA 1
ATOM 2057 C C . HIS A 1 267 ? -2.393 1.351 29.055 1.00 87.62 267 HIS A C 1
ATOM 2059 O O . HIS A 1 267 ? -2.434 0.125 28.982 1.00 87.62 267 HIS A O 1
ATOM 2065 N N . ARG A 1 268 ? -2.653 1.980 30.213 1.00 88.56 268 ARG A N 1
ATOM 2066 C CA . ARG A 1 268 ? -3.037 1.286 31.460 1.00 88.56 268 ARG A CA 1
ATOM 2067 C C . ARG A 1 268 ? -4.506 0.890 31.523 1.00 88.56 268 ARG A C 1
ATOM 2069 O O . ARG A 1 268 ? -4.860 -0.002 32.290 1.00 88.56 268 ARG A O 1
ATOM 2076 N N . VAL A 1 269 ? -5.353 1.580 30.768 1.00 92.38 269 VAL A N 1
ATOM 2077 C CA . VAL A 1 269 ? -6.797 1.338 30.742 1.00 92.38 269 VAL A CA 1
ATOM 2078 C C . VAL A 1 269 ? -7.228 0.559 29.505 1.00 92.38 269 VAL A C 1
ATOM 2080 O O . VAL A 1 269 ? -8.331 0.034 29.494 1.00 92.38 269 VAL A O 1
ATOM 2083 N N . ILE A 1 270 ? -6.377 0.416 28.491 1.00 92.38 270 ILE A N 1
ATOM 2084 C CA . ILE A 1 270 ? -6.654 -0.408 27.312 1.00 92.38 270 ILE A CA 1
ATOM 2085 C C . ILE A 1 270 ? -6.052 -1.802 27.508 1.00 92.38 270 ILE A C 1
ATOM 2087 O O . ILE A 1 270 ? -4.845 -1.961 27.663 1.00 92.38 270 ILE A O 1
ATOM 2091 N N . GLU A 1 271 ? -6.897 -2.829 27.469 1.00 92.50 271 GLU A N 1
ATOM 2092 C CA . GLU A 1 271 ? -6.472 -4.233 27.555 1.00 92.50 271 GLU A CA 1
ATOM 2093 C C . GLU A 1 271 ? -6.111 -4.802 26.179 1.00 92.50 271 GLU A C 1
ATOM 2095 O O . GLU A 1 271 ? -5.092 -5.472 25.990 1.00 92.50 271 GLU A O 1
ATOM 2100 N N . SER A 1 272 ? -6.984 -4.559 25.206 1.00 93.69 272 SER A N 1
ATOM 2101 C CA . SER A 1 272 ? -6.883 -5.129 23.869 1.00 93.69 272 SER A CA 1
ATOM 2102 C C . SER A 1 272 ? -7.447 -4.177 22.828 1.00 93.69 272 SER A C 1
ATOM 2104 O O . SER A 1 272 ? -8.382 -3.425 23.102 1.00 93.69 272 SER A O 1
ATOM 2106 N N . VAL A 1 273 ? -6.866 -4.223 21.632 1.00 93.12 273 VAL A N 1
ATOM 2107 C CA . VAL A 1 273 ? -7.303 -3.456 20.471 1.00 93.12 273 VAL A CA 1
ATOM 2108 C C . VAL A 1 273 ? -7.452 -4.395 19.285 1.00 93.12 273 VAL A C 1
ATOM 2110 O O . VAL A 1 273 ? -6.484 -5.015 18.836 1.00 93.12 273 VAL A O 1
ATOM 2113 N N . ALA A 1 274 ? -8.677 -4.502 18.784 1.00 93.69 274 ALA A N 1
ATOM 2114 C CA . ALA A 1 274 ? -8.980 -5.157 17.527 1.00 93.69 274 ALA A CA 1
ATOM 2115 C C . ALA A 1 274 ? -9.239 -4.089 16.466 1.00 93.69 274 ALA A C 1
ATOM 2117 O O . ALA A 1 274 ? -10.149 -3.274 16.613 1.00 93.69 274 ALA A O 1
ATOM 2118 N N . LEU A 1 275 ? -8.442 -4.093 15.403 1.00 91.50 275 LEU A N 1
ATOM 2119 C CA . LEU A 1 275 ? -8.648 -3.225 14.249 1.00 91.50 275 LEU A CA 1
ATOM 2120 C C . LEU A 1 275 ? -9.267 -4.037 13.118 1.00 91.50 275 LEU A C 1
ATOM 2122 O O . LEU A 1 275 ? -8.661 -5.001 12.652 1.00 91.50 275 LEU A O 1
ATOM 2126 N N . VAL A 1 276 ? -10.433 -3.616 12.649 1.00 90.62 276 VAL A N 1
ATOM 2127 C CA . VAL A 1 276 ? -11.090 -4.159 11.467 1.00 90.62 276 VAL A CA 1
ATOM 2128 C C . VAL A 1 276 ? -10.863 -3.205 10.304 1.00 90.62 276 VAL A C 1
ATOM 2130 O O . VAL A 1 276 ? -11.264 -2.040 10.348 1.00 90.62 276 VAL A O 1
ATOM 2133 N N . THR A 1 277 ? -10.219 -3.707 9.256 1.00 86.50 277 THR A N 1
ATOM 2134 C CA . THR A 1 277 ? -10.043 -3.002 7.983 1.00 86.50 277 THR A CA 1
ATOM 2135 C C . THR A 1 277 ? -10.821 -3.766 6.918 1.00 86.50 277 THR A C 1
ATOM 2137 O O . THR A 1 277 ? -10.272 -4.718 6.356 1.00 86.50 277 THR A O 1
ATOM 2140 N N . PRO A 1 278 ? -12.096 -3.415 6.671 1.00 75.88 278 PRO A N 1
ATOM 2141 C CA . PRO A 1 278 ? -12.908 -4.127 5.699 1.00 75.88 278 PRO A CA 1
ATOM 2142 C C . PRO A 1 278 ? -12.271 -4.036 4.308 1.00 75.88 278 PRO A C 1
ATOM 2144 O O . PRO A 1 278 ? -11.962 -2.945 3.823 1.00 75.88 278 PRO A O 1
ATOM 2147 N N . GLY A 1 279 ? -12.098 -5.191 3.667 1.00 67.81 279 GLY A N 1
ATOM 2148 C CA . GLY A 1 279 ? -11.531 -5.316 2.326 1.00 67.81 279 GLY A CA 1
ATOM 2149 C C . GLY A 1 279 ? -10.173 -6.021 2.305 1.00 67.81 279 GLY A C 1
ATOM 2150 O O . GLY A 1 279 ? -9.241 -5.666 3.024 1.00 67.81 279 GLY A O 1
ATOM 2151 N N . SER A 1 280 ? -10.045 -7.009 1.420 1.00 55.72 280 SER A N 1
ATOM 2152 C CA . SER A 1 280 ? -8.776 -7.675 1.130 1.00 55.72 280 SER A CA 1
ATOM 2153 C C . SER A 1 280 ? -7.870 -6.762 0.298 1.00 55.72 280 SER A C 1
ATOM 2155 O O . SER A 1 280 ? -8.317 -6.197 -0.704 1.00 55.72 280 SER A O 1
ATOM 2157 N N . GLY A 1 281 ? -6.583 -6.654 0.636 1.00 65.44 281 GLY A N 1
ATOM 2158 C CA . GLY A 1 281 ? -5.601 -6.033 -0.259 1.00 65.44 281 GLY A CA 1
ATOM 2159 C C . GLY A 1 281 ? -4.530 -5.195 0.428 1.00 65.44 281 GLY A C 1
ATOM 2160 O O . GLY A 1 281 ? -4.199 -5.379 1.592 1.00 65.44 281 GLY A O 1
ATOM 2161 N N . MET A 1 282 ? -3.966 -4.257 -0.332 1.00 61.97 282 MET A N 1
ATOM 2162 C CA . MET A 1 282 ? -2.859 -3.407 0.108 1.00 61.97 282 MET A CA 1
ATOM 2163 C C . MET A 1 282 ? -3.237 -2.497 1.288 1.00 61.97 282 MET A C 1
ATOM 2165 O O . MET A 1 282 ? -2.378 -2.193 2.109 1.00 61.97 282 MET A O 1
ATOM 2169 N N . TRP A 1 283 ? -4.512 -2.111 1.419 1.00 65.31 283 TRP A N 1
ATOM 2170 C CA . TRP A 1 283 ? -4.962 -1.269 2.530 1.00 65.31 283 TRP A CA 1
ATOM 2171 C C . TRP A 1 283 ? -4.843 -1.962 3.888 1.00 65.31 283 TRP A C 1
ATOM 2173 O O . TRP A 1 283 ? -4.318 -1.360 4.820 1.00 65.31 283 TRP A O 1
ATOM 2183 N N . SER A 1 284 ? -5.242 -3.236 4.000 1.00 67.88 284 SER A N 1
ATOM 2184 C CA . SER A 1 284 ? -5.109 -3.967 5.268 1.00 67.88 284 SER A CA 1
ATOM 2185 C C . SER A 1 284 ? -3.641 -4.074 5.686 1.00 67.88 284 SER A C 1
ATOM 2187 O O . SER A 1 284 ? -3.325 -3.956 6.868 1.00 67.88 284 SER A O 1
ATOM 2189 N N . ILE A 1 285 ? -2.726 -4.194 4.716 1.00 70.12 285 ILE A N 1
ATOM 2190 C CA . ILE A 1 285 ? -1.277 -4.222 4.943 1.00 70.12 285 ILE A CA 1
ATOM 2191 C C . ILE A 1 285 ? -0.755 -2.850 5.386 1.00 70.12 285 ILE A C 1
ATOM 2193 O O . ILE A 1 285 ? -0.032 -2.780 6.380 1.00 70.12 285 ILE A O 1
ATOM 2197 N N . VAL A 1 286 ? -1.116 -1.771 4.683 1.00 69.31 286 VAL A N 1
ATOM 2198 C CA . VAL A 1 286 ? -0.700 -0.398 5.024 1.00 69.31 286 VAL A CA 1
ATOM 2199 C C . VAL A 1 286 ? -1.199 -0.030 6.417 1.00 69.31 286 VAL A C 1
ATOM 2201 O O . VAL A 1 286 ? -0.402 0.373 7.260 1.00 69.31 286 VAL A O 1
ATOM 2204 N N . MET A 1 287 ? -2.478 -0.267 6.700 1.00 71.44 287 MET A N 1
ATOM 2205 C CA . MET A 1 287 ? -3.060 -0.015 8.015 1.00 71.44 287 MET A CA 1
ATOM 2206 C C . MET A 1 287 ? -2.419 -0.884 9.090 1.00 71.44 287 MET A C 1
ATOM 2208 O O . MET A 1 287 ? -2.003 -0.367 10.122 1.00 71.44 287 MET A O 1
ATOM 2212 N N . SER A 1 288 ? -2.234 -2.182 8.837 1.00 73.00 288 SER A N 1
ATOM 2213 C CA . SER A 1 288 ? -1.531 -3.059 9.780 1.00 73.00 288 SER A CA 1
ATOM 2214 C C . SER A 1 288 ? -0.096 -2.598 10.042 1.00 73.00 288 SER A C 1
ATOM 2216 O O . SER A 1 288 ? 0.385 -2.750 11.161 1.00 73.00 288 SER A O 1
ATOM 2218 N N . SER A 1 289 ? 0.597 -2.040 9.044 1.00 72.94 289 SER A N 1
ATOM 2219 C CA . SER A 1 289 ? 1.934 -1.464 9.223 1.00 72.94 289 SER A CA 1
ATOM 2220 C C . SER A 1 289 ? 1.883 -0.197 10.068 1.00 72.94 289 SER A C 1
ATOM 2222 O O . SER A 1 289 ? 2.614 -0.104 11.044 1.00 72.94 289 SER A O 1
ATOM 2224 N N . MET A 1 290 ? 0.990 0.743 9.752 1.00 72.94 290 MET A N 1
ATOM 2225 C CA . MET A 1 290 ? 0.853 1.993 10.506 1.00 72.94 290 MET A CA 1
ATOM 2226 C C . MET A 1 290 ? 0.504 1.745 11.967 1.00 72.94 290 MET A C 1
ATOM 2228 O O . MET A 1 290 ? 1.096 2.341 12.860 1.00 72.94 290 MET A O 1
ATOM 2232 N N . PHE A 1 291 ? -0.440 0.844 12.227 1.00 74.38 291 PHE A N 1
ATOM 2233 C CA . PHE A 1 291 ? -0.801 0.487 13.592 1.00 74.38 291 PHE A CA 1
ATOM 2234 C C . PHE A 1 291 ? 0.311 -0.277 14.306 1.00 74.38 291 PHE A C 1
ATOM 2236 O O . PHE A 1 291 ? 0.444 -0.134 15.514 1.00 74.38 291 PHE A O 1
ATOM 2243 N N . ARG A 1 292 ? 1.148 -1.031 13.584 1.00 75.31 292 ARG A N 1
ATOM 2244 C CA . ARG A 1 292 ? 2.354 -1.639 14.157 1.00 75.31 292 ARG A CA 1
ATOM 2245 C C . ARG A 1 292 ? 3.406 -0.595 14.524 1.00 75.31 292 ARG A C 1
ATOM 2247 O O . ARG A 1 292 ? 4.075 -0.768 15.534 1.00 75.31 292 ARG A O 1
ATOM 2254 N N . ASP A 1 293 ? 3.539 0.473 13.743 1.00 74.25 293 ASP A N 1
ATOM 2255 C CA . ASP A 1 293 ? 4.425 1.590 14.086 1.00 74.25 293 ASP A CA 1
ATOM 2256 C C . ASP A 1 293 ? 3.912 2.306 15.347 1.00 74.25 293 ASP A C 1
ATOM 2258 O O . ASP A 1 293 ? 4.675 2.540 16.281 1.00 74.25 293 ASP A O 1
ATOM 2262 N N . ILE A 1 294 ? 2.597 2.538 15.439 1.00 74.44 294 ILE A N 1
ATOM 2263 C CA . ILE A 1 294 ? 1.948 3.068 16.650 1.00 74.44 294 ILE A CA 1
ATOM 2264 C C . ILE A 1 294 ? 2.146 2.123 17.853 1.00 74.44 294 ILE A C 1
ATOM 2266 O O . ILE A 1 294 ? 2.447 2.584 18.953 1.00 74.44 294 ILE A O 1
ATOM 2270 N N . ASP A 1 295 ? 2.006 0.808 17.672 1.00 75.25 295 ASP A N 1
ATOM 2271 C CA . ASP A 1 295 ? 2.249 -0.206 18.713 1.00 75.25 295 ASP A CA 1
ATOM 2272 C C . ASP A 1 295 ? 3.711 -0.175 19.194 1.00 75.25 295 ASP A C 1
ATOM 2274 O O . ASP A 1 295 ? 3.983 -0.122 20.395 1.00 75.25 295 ASP A O 1
ATOM 2278 N N . ALA A 1 296 ? 4.668 -0.093 18.264 1.00 77.69 296 ALA A N 1
ATOM 2279 C CA . ALA A 1 296 ? 6.090 0.026 18.581 1.00 77.69 296 ALA A CA 1
ATOM 2280 C C . ALA A 1 296 ? 6.414 1.302 19.381 1.00 77.69 296 ALA A C 1
ATOM 2282 O O . ALA A 1 296 ? 7.283 1.275 20.254 1.00 77.69 296 ALA A O 1
ATOM 2283 N N . GLU A 1 297 ? 5.702 2.400 19.124 1.00 75.69 297 GLU A N 1
ATOM 2284 C CA . GLU A 1 297 ? 5.844 3.665 19.854 1.00 75.69 297 GLU A CA 1
ATOM 2285 C C . GLU A 1 297 ? 5.143 3.672 21.226 1.00 75.69 297 GLU A C 1
ATOM 2287 O O . GLU A 1 297 ? 5.496 4.478 22.091 1.00 75.69 297 GLU A O 1
ATOM 2292 N N . THR A 1 298 ? 4.140 2.814 21.456 1.00 69.94 298 THR A N 1
ATOM 2293 C CA . THR A 1 298 ? 3.216 2.953 22.601 1.00 69.94 298 THR A CA 1
ATOM 2294 C C . THR A 1 298 ? 3.586 2.161 23.862 1.00 69.94 298 THR A C 1
ATOM 2296 O O . THR A 1 298 ? 2.983 2.401 24.902 1.00 69.94 298 THR A O 1
ATOM 2299 N N . THR A 1 299 ? 4.666 1.369 23.862 1.00 63.03 299 THR A N 1
ATOM 2300 C CA . THR A 1 299 ? 5.066 0.447 24.958 1.00 63.03 299 THR A CA 1
ATOM 2301 C C . THR A 1 299 ? 4.010 -0.655 25.192 1.00 63.03 299 THR A C 1
ATOM 2303 O O . THR A 1 299 ? 2.837 -0.362 25.413 1.00 63.03 299 THR A O 1
ATOM 2306 N N . PRO A 1 300 ? 4.372 -1.952 25.170 1.00 58.75 300 PRO A N 1
ATOM 2307 C CA . PRO A 1 300 ? 3.421 -3.025 24.866 1.00 58.75 300 PRO A CA 1
ATOM 2308 C C . PRO A 1 300 ? 2.596 -3.481 26.084 1.00 58.75 300 PRO A C 1
ATOM 2310 O O . PRO A 1 300 ? 2.768 -4.600 26.573 1.00 58.75 300 PRO A O 1
ATOM 2313 N N . SER A 1 301 ? 1.696 -2.642 26.602 1.00 71.12 301 SER A N 1
ATOM 2314 C CA . SER A 1 301 ? 0.705 -3.089 27.597 1.00 71.12 301 SER A CA 1
ATOM 2315 C C . SER A 1 301 ? -0.552 -3.652 26.936 1.00 71.12 301 SER A C 1
ATOM 2317 O O . SER A 1 301 ? -1.030 -4.716 27.334 1.00 71.12 301 SER A O 1
ATOM 2319 N N . ALA A 1 302 ? -1.062 -2.976 25.905 1.00 83.19 302 ALA A N 1
ATOM 2320 C CA . ALA A 1 302 ? -2.236 -3.410 25.166 1.00 83.19 302 ALA A CA 1
ATOM 2321 C C . ALA A 1 302 ? -1.868 -4.469 24.127 1.00 83.19 302 ALA A C 1
ATOM 2323 O O . ALA A 1 302 ? -0.787 -4.471 23.540 1.00 83.19 302 ALA A O 1
ATOM 2324 N N . ARG A 1 303 ? -2.783 -5.407 23.899 1.00 89.19 303 ARG A N 1
ATOM 2325 C CA . ARG A 1 303 ? -2.593 -6.474 22.915 1.00 89.19 303 ARG A CA 1
ATOM 2326 C C . ARG A 1 303 ? -3.339 -6.114 21.648 1.00 89.19 303 ARG A C 1
ATOM 2328 O O . ARG A 1 303 ? -4.515 -5.781 21.718 1.00 89.19 303 ARG A O 1
ATOM 2335 N N . TRP A 1 304 ? -2.664 -6.223 20.514 1.00 90.00 304 TRP A N 1
ATOM 2336 C CA . TRP A 1 304 ? -3.171 -5.749 19.233 1.00 90.00 304 TRP A CA 1
ATOM 2337 C C . TRP A 1 304 ? -3.353 -6.895 18.250 1.00 90.00 304 TRP A C 1
ATOM 2339 O O . TRP A 1 304 ? -2.522 -7.807 18.187 1.00 90.00 304 TRP A O 1
ATOM 2349 N N . LYS A 1 305 ? -4.431 -6.846 17.467 1.00 90.00 305 LYS A N 1
ATOM 2350 C CA . LYS A 1 305 ? -4.621 -7.726 16.313 1.00 90.00 305 LYS A CA 1
ATOM 2351 C C . LYS A 1 305 ? -5.467 -7.035 15.245 1.00 90.00 305 LYS A C 1
ATOM 2353 O O . LYS A 1 305 ? -6.418 -6.323 15.562 1.00 90.00 305 LYS A O 1
ATOM 2358 N N . THR A 1 306 ? -5.096 -7.236 13.985 1.00 87.88 306 THR A N 1
ATOM 2359 C CA . THR A 1 306 ? -5.840 -6.737 12.827 1.00 87.88 306 THR A CA 1
ATOM 2360 C C . THR A 1 306 ? -6.683 -7.852 12.215 1.00 87.88 306 THR A C 1
ATOM 2362 O O . THR A 1 306 ? -6.317 -9.029 12.278 1.00 87.88 306 THR A O 1
ATOM 2365 N N . PHE A 1 307 ? -7.834 -7.481 11.663 1.00 90.06 307 PHE A N 1
ATOM 2366 C CA . PHE A 1 307 ? -8.827 -8.389 11.102 1.00 90.06 307 PHE A CA 1
ATOM 2367 C C . PHE A 1 307 ? -9.419 -7.804 9.819 1.00 90.06 307 PHE A C 1
ATOM 2369 O O . PHE A 1 307 ? -9.582 -6.591 9.690 1.00 90.06 307 PHE A O 1
ATOM 2376 N N . GLU A 1 308 ? -9.770 -8.681 8.883 1.00 86.56 308 GLU A N 1
ATOM 2377 C CA . GLU A 1 308 ? -10.488 -8.302 7.658 1.00 86.56 308 GLU A CA 1
ATOM 2378 C C . GLU A 1 308 ? -12.008 -8.258 7.879 1.00 86.56 308 GLU A C 1
ATOM 2380 O O . GLU A 1 308 ? -12.720 -7.524 7.196 1.00 86.56 308 GLU A O 1
ATOM 2385 N N . GLU A 1 309 ? -12.495 -9.003 8.875 1.00 87.62 309 GLU A N 1
ATOM 2386 C CA . GLU A 1 309 ? -13.912 -9.165 9.192 1.00 87.62 309 GLU A CA 1
ATOM 2387 C C . GLU A 1 309 ? -14.203 -8.836 10.663 1.00 87.62 309 GLU A C 1
ATOM 2389 O O . GLU A 1 309 ? -13.347 -8.967 11.543 1.00 87.62 309 GLU A O 1
ATOM 2394 N N . LEU A 1 310 ? -15.442 -8.421 10.934 1.00 88.81 310 LEU A N 1
ATOM 2395 C CA . LEU A 1 310 ? -15.911 -8.032 12.264 1.00 88.81 310 LEU A CA 1
ATOM 2396 C C . LEU A 1 310 ? -15.997 -9.231 13.218 1.00 88.81 310 LEU A C 1
ATOM 2398 O O . LEU A 1 310 ? -15.602 -9.134 14.379 1.00 88.81 310 LEU A O 1
ATOM 2402 N N . GLU A 1 311 ? -16.541 -10.354 12.765 1.00 89.81 311 GLU A N 1
ATOM 2403 C CA . GLU A 1 311 ? -16.840 -11.501 13.620 1.00 89.81 311 GLU A CA 1
ATOM 2404 C C . GLU A 1 311 ? -15.579 -12.092 14.258 1.00 89.81 311 GLU A C 1
ATOM 2406 O O . GLU A 1 311 ? -15.546 -12.176 15.490 1.00 89.81 311 GLU A O 1
ATOM 2411 N N . PRO A 1 312 ? -14.499 -12.380 13.500 1.00 93.12 312 PRO A N 1
ATOM 2412 C CA . PRO A 1 312 ? -13.246 -12.844 14.089 1.00 93.12 312 PRO A CA 1
ATOM 2413 C C . PRO A 1 312 ? -12.628 -11.833 15.064 1.00 93.12 312 PRO A C 1
ATOM 2415 O O . PRO A 1 312 ? -12.001 -12.228 16.048 1.00 93.12 312 PRO A O 1
ATOM 2418 N N . ALA A 1 313 ? -12.813 -10.531 14.814 1.00 93.75 313 ALA A N 1
ATOM 2419 C CA . ALA A 1 313 ? -12.327 -9.473 15.693 1.00 93.75 313 ALA A CA 1
ATOM 2420 C C . ALA A 1 313 ? -13.044 -9.490 17.047 1.00 93.75 313 ALA A C 1
ATOM 2422 O O . ALA A 1 313 ? -12.405 -9.436 18.100 1.00 93.75 313 ALA A O 1
ATOM 2423 N N . VAL A 1 314 ? -14.372 -9.614 17.029 1.00 92.31 314 VAL A N 1
ATOM 2424 C CA . VAL A 1 314 ? -15.177 -9.703 18.252 1.00 92.31 314 VAL A CA 1
ATOM 2425 C C . VAL A 1 314 ? -14.888 -10.986 19.013 1.00 92.31 314 VAL A C 1
ATOM 2427 O O . VAL A 1 314 ? -14.735 -10.933 20.233 1.00 92.31 314 VAL A O 1
ATOM 2430 N N . ASP A 1 315 ? -14.814 -12.127 18.333 1.00 91.75 315 ASP A N 1
ATOM 2431 C CA . ASP A 1 315 ? -14.543 -13.402 18.999 1.00 91.75 315 ASP A CA 1
ATOM 2432 C C . ASP A 1 315 ? -13.171 -13.385 19.678 1.00 91.75 315 ASP A C 1
ATOM 2434 O O . ASP A 1 315 ? -13.063 -13.757 20.848 1.00 91.75 315 ASP A O 1
ATOM 2438 N N . TRP A 1 316 ? -12.161 -12.802 19.031 1.00 95.19 316 TRP A N 1
ATOM 2439 C CA . TRP A 1 316 ? -10.859 -12.590 19.655 1.00 95.19 316 TRP A CA 1
ATOM 2440 C C . TRP A 1 316 ? -10.925 -11.672 20.885 1.00 95.19 316 TRP A C 1
ATOM 2442 O O . TRP A 1 316 ? -10.363 -12.009 21.927 1.00 95.19 316 TRP A O 1
ATOM 2452 N N . LEU A 1 317 ? -11.643 -10.542 20.826 1.00 94.12 317 LEU A N 1
ATOM 2453 C CA . LEU A 1 317 ? -11.832 -9.678 22.004 1.00 94.12 317 LEU A CA 1
ATOM 2454 C C . LEU A 1 317 ? -12.537 -10.420 23.152 1.00 94.12 317 LEU A C 1
ATOM 2456 O O . LEU A 1 317 ? -12.198 -10.226 24.322 1.00 94.12 317 LEU A O 1
ATOM 2460 N N . ARG A 1 318 ? -13.499 -11.295 22.837 1.00 90.88 318 ARG A N 1
ATOM 2461 C CA . ARG A 1 318 ? -14.230 -12.101 23.828 1.00 90.88 318 ARG A CA 1
ATOM 2462 C C . ARG A 1 318 ? -13.336 -13.124 24.505 1.00 90.88 318 ARG A C 1
ATOM 2464 O O . ARG A 1 318 ? -13.354 -13.195 25.732 1.00 90.88 318 ARG A O 1
ATOM 2471 N N . GLU A 1 319 ? -12.558 -13.879 23.737 1.00 91.94 319 GLU A N 1
ATOM 2472 C CA . GLU A 1 319 ? -11.596 -14.851 24.270 1.00 91.94 319 GLU A CA 1
ATOM 2473 C C . GLU A 1 319 ? -10.621 -14.183 25.243 1.00 91.94 319 GLU A C 1
ATOM 2475 O O . GLU A 1 319 ? -10.348 -14.709 26.322 1.00 91.94 319 GLU A O 1
ATOM 2480 N N . ARG A 1 320 ? -10.144 -12.980 24.903 1.00 90.88 320 ARG A N 1
ATOM 2481 C CA . ARG A 1 320 ? -9.229 -12.212 25.758 1.00 90.88 320 ARG A CA 1
ATOM 2482 C C . ARG A 1 320 ? -9.901 -11.742 27.035 1.00 90.88 320 ARG A C 1
ATOM 2484 O O . ARG A 1 320 ? -9.387 -11.991 28.119 1.00 90.88 320 ARG A O 1
ATOM 2491 N N . SER A 1 321 ? -11.095 -11.174 26.924 1.00 86.88 321 SER A N 1
ATOM 2492 C CA . SER A 1 321 ? -11.841 -10.714 28.093 1.00 86.88 321 SER A CA 1
ATOM 2493 C C . SER A 1 321 ? -12.185 -11.860 29.057 1.00 86.88 321 SER A C 1
ATOM 2495 O O . SER A 1 321 ? -12.086 -11.705 30.277 1.00 86.88 321 SER A O 1
ATOM 2497 N N . GLN A 1 322 ? -12.502 -13.048 28.527 1.00 87.12 322 GLN A N 1
ATOM 2498 C CA . GLN A 1 322 ? -12.772 -14.246 29.327 1.00 87.12 322 GLN A CA 1
ATOM 2499 C C . GLN A 1 322 ? -11.560 -14.703 30.149 1.00 87.12 322 GLN A C 1
ATOM 2501 O O . GLN A 1 322 ? -11.742 -15.104 31.298 1.00 87.12 322 GLN A O 1
ATOM 2506 N N . GLN A 1 323 ? -10.334 -14.573 29.626 1.00 86.75 323 GLN A N 1
ATOM 2507 C CA . GLN A 1 323 ? -9.101 -14.877 30.376 1.00 86.75 323 GLN A CA 1
ATOM 2508 C C . GLN A 1 323 ? -8.952 -14.017 31.641 1.00 86.75 323 GLN A C 1
ATOM 2510 O O . GLN A 1 323 ? -8.260 -14.409 32.578 1.00 86.75 323 GLN A O 1
ATOM 2515 N N . HIS A 1 324 ? -9.630 -12.869 31.690 1.00 85.62 324 HIS A N 1
ATOM 2516 C CA . HIS A 1 324 ? -9.621 -11.938 32.814 1.00 85.62 324 HIS A CA 1
ATOM 2517 C C . HIS A 1 324 ? -10.940 -11.922 33.606 1.00 85.62 324 HIS A C 1
ATOM 2519 O O . HIS A 1 324 ? -11.142 -11.027 34.427 1.00 85.62 324 HIS A O 1
ATOM 2525 N N . GLY A 1 325 ? -11.842 -12.887 33.373 1.00 84.19 325 GLY A N 1
ATOM 2526 C CA . GLY A 1 325 ? -13.140 -12.970 34.056 1.00 84.19 325 GLY A CA 1
ATOM 2527 C C . GLY A 1 325 ? -14.102 -11.834 33.694 1.00 84.19 325 GLY A C 1
ATOM 2528 O O . GLY A 1 325 ? -14.978 -11.486 34.484 1.00 84.19 325 GLY A O 1
ATOM 2529 N N . ARG A 1 326 ? -13.927 -11.217 32.522 1.00 83.56 326 ARG A N 1
ATOM 2530 C CA . ARG A 1 326 ? -14.694 -10.052 32.063 1.00 83.56 326 ARG A CA 1
ATOM 2531 C C . ARG A 1 326 ? -15.667 -10.443 30.949 1.00 83.56 326 ARG A C 1
ATOM 2533 O O . ARG A 1 326 ? -15.460 -11.409 30.215 1.00 83.56 326 ARG A O 1
ATOM 2540 N N . HIS A 1 327 ? -16.765 -9.693 30.848 1.00 84.06 327 HIS A N 1
ATOM 2541 C CA . HIS A 1 327 ? -17.814 -9.938 29.863 1.00 84.06 327 HIS A CA 1
ATOM 2542 C C . HIS A 1 327 ? -17.694 -8.977 28.674 1.00 84.06 327 HIS A C 1
ATOM 2544 O O . HIS A 1 327 ? -17.816 -7.764 28.839 1.00 84.06 327 HIS A O 1
ATOM 2550 N N . VAL A 1 328 ? -17.524 -9.534 27.473 1.00 83.44 328 VAL A N 1
ATOM 2551 C CA . VAL A 1 328 ? -17.688 -8.818 26.200 1.00 83.44 328 VAL A CA 1
ATOM 2552 C C . VAL A 1 328 ? -19.005 -9.259 25.550 1.00 83.44 328 VAL A C 1
ATOM 2554 O O . VAL A 1 328 ? -19.243 -10.470 25.432 1.00 83.44 328 VAL A O 1
ATOM 2557 N N . PRO A 1 329 ? -19.865 -8.312 25.124 1.00 81.31 329 PRO A N 1
ATOM 2558 C CA . PRO A 1 329 ? -21.128 -8.625 24.463 1.00 81.31 329 PRO A CA 1
ATOM 2559 C C . PRO A 1 329 ? -20.965 -9.498 23.214 1.00 81.31 329 PRO A C 1
ATOM 2561 O O . PRO A 1 329 ? -19.928 -9.516 22.553 1.00 81.31 329 PRO A O 1
ATOM 2564 N N . ARG A 1 330 ? -22.023 -10.238 22.862 1.00 77.6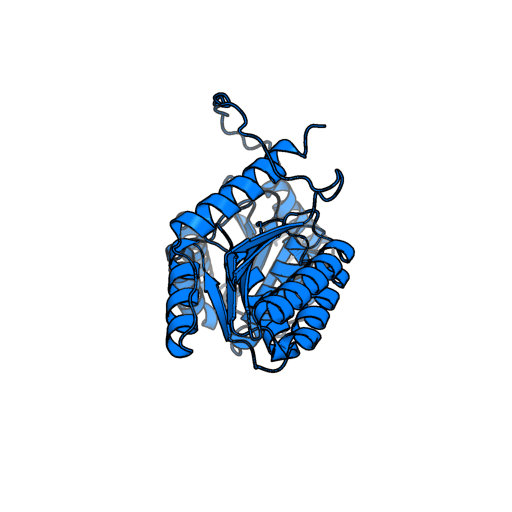9 330 ARG A N 1
ATOM 2565 C CA . ARG A 1 330 ? -22.028 -11.081 21.653 1.00 77.69 330 ARG A CA 1
ATOM 2566 C C . ARG A 1 330 ? -21.926 -10.225 20.384 1.00 77.69 330 ARG A C 1
ATOM 2568 O O . ARG A 1 330 ? -22.526 -9.153 20.322 1.00 77.69 330 ARG A O 1
ATOM 2575 N N . ALA A 1 331 ? -21.299 -10.773 19.340 1.00 75.25 331 ALA A N 1
ATOM 2576 C CA . ALA A 1 331 ? -21.095 -10.114 18.046 1.00 75.25 331 ALA A CA 1
ATOM 2577 C C . ALA A 1 331 ? -22.361 -9.491 17.444 1.00 75.25 331 ALA A C 1
ATOM 2579 O O . ALA A 1 331 ? -22.288 -8.399 16.900 1.00 75.25 331 ALA A O 1
ATOM 2580 N N . LYS A 1 332 ? -23.538 -10.110 17.615 1.00 77.06 332 LYS A N 1
ATOM 2581 C CA . LYS A 1 332 ? -24.808 -9.544 17.126 1.00 77.06 332 LYS A CA 1
ATOM 2582 C C . LYS A 1 332 ? -25.131 -8.148 17.682 1.00 77.06 332 LYS A C 1
ATOM 2584 O O . LYS A 1 332 ? -25.729 -7.346 16.980 1.00 77.06 332 LYS A O 1
ATOM 2589 N N . PHE A 1 333 ? -24.746 -7.859 18.928 1.00 78.44 333 PHE A N 1
ATOM 2590 C CA . PHE A 1 333 ? -25.003 -6.560 19.559 1.00 78.44 333 PHE A CA 1
ATOM 2591 C C . PHE A 1 333 ? -24.008 -5.508 19.075 1.00 78.44 333 PHE A C 1
ATOM 2593 O O . PHE A 1 333 ? -24.399 -4.390 18.762 1.00 78.44 333 PHE A O 1
ATOM 2600 N N . ILE A 1 334 ? -22.739 -5.899 18.956 1.00 80.75 334 ILE A N 1
ATOM 2601 C CA . ILE A 1 334 ? -21.680 -5.045 18.413 1.00 80.75 334 ILE A CA 1
ATOM 2602 C C . ILE A 1 334 ?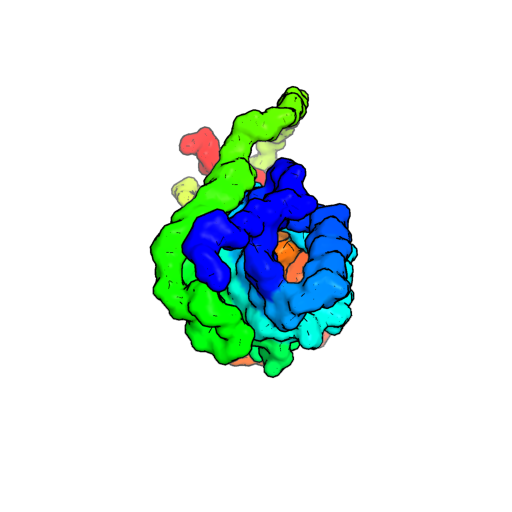 -21.962 -4.717 16.942 1.00 80.75 334 ILE A C 1
ATOM 2604 O O . ILE A 1 334 ? -21.856 -3.565 16.543 1.00 80.75 334 ILE A O 1
ATOM 2608 N N . ARG A 1 335 ? -22.408 -5.703 16.159 1.00 79.12 335 ARG A N 1
ATOM 2609 C CA . ARG A 1 335 ? -22.861 -5.514 14.781 1.00 79.12 335 ARG A CA 1
ATOM 2610 C C . ARG A 1 335 ? -24.011 -4.518 14.691 1.00 79.12 335 ARG A C 1
ATOM 2612 O O . ARG A 1 335 ? -23.911 -3.588 13.911 1.00 79.12 335 ARG A O 1
ATOM 2619 N N . GLY A 1 336 ? -25.044 -4.656 15.525 1.00 78.31 336 GLY A N 1
ATOM 2620 C CA . GLY A 1 336 ? -26.147 -3.690 15.549 1.00 78.31 336 GLY A CA 1
ATOM 2621 C C . GLY A 1 336 ? -25.681 -2.258 15.840 1.00 78.31 336 GLY A C 1
ATOM 2622 O O . GLY A 1 336 ? -26.186 -1.322 15.228 1.00 78.31 336 GLY A O 1
ATOM 2623 N N . ALA A 1 337 ? -24.683 -2.087 16.716 1.00 77.38 337 ALA A N 1
ATOM 2624 C CA . ALA A 1 337 ? -24.063 -0.784 16.944 1.00 77.38 337 ALA A CA 1
ATOM 2625 C C . ALA A 1 337 ? -23.323 -0.286 15.693 1.00 77.38 337 ALA A C 1
ATOM 2627 O O . ALA A 1 337 ? -23.544 0.839 15.274 1.00 77.38 337 ALA A O 1
ATOM 2628 N N . ILE A 1 338 ? -22.502 -1.121 15.053 1.00 77.25 338 ILE A N 1
ATOM 2629 C CA . ILE A 1 338 ? -21.744 -0.741 13.847 1.00 77.25 338 ILE A CA 1
ATOM 2630 C C . ILE A 1 338 ? -22.662 -0.405 12.677 1.00 77.25 338 ILE A C 1
ATOM 2632 O O . ILE A 1 338 ? -22.430 0.590 11.999 1.00 77.25 338 ILE A O 1
ATOM 2636 N N . ASP A 1 339 ? -23.707 -1.198 12.456 1.00 80.06 339 ASP A N 1
ATOM 2637 C CA . ASP A 1 339 ? -24.686 -0.950 11.401 1.00 80.06 339 ASP A CA 1
ATOM 2638 C C . ASP A 1 339 ? -25.381 0.401 11.629 1.00 80.06 339 ASP A C 1
ATOM 2640 O O . ASP A 1 339 ? -25.561 1.163 10.682 1.00 80.06 339 ASP A O 1
ATOM 2644 N N . ALA A 1 340 ? -25.691 0.750 12.885 1.00 77.38 340 ALA A N 1
ATOM 2645 C CA . ALA A 1 340 ? -26.218 2.069 13.229 1.00 77.38 340 ALA A CA 1
ATOM 2646 C C . ALA A 1 340 ? -25.206 3.192 12.937 1.00 77.38 340 ALA A C 1
ATOM 2648 O O . ALA A 1 340 ? -25.561 4.150 12.251 1.00 77.38 340 ALA A O 1
ATOM 2649 N N . LEU A 1 341 ? -23.943 3.045 13.365 1.00 77.12 341 LEU A N 1
ATOM 2650 C CA . LEU A 1 341 ? -22.883 4.032 13.093 1.00 77.12 341 LEU A CA 1
ATOM 2651 C C . LEU A 1 341 ? -22.663 4.221 11.583 1.00 77.12 341 LEU A C 1
ATOM 2653 O O . LEU A 1 341 ? -22.486 5.340 11.109 1.00 77.12 341 LEU A O 1
ATOM 2657 N N . ARG A 1 342 ? -22.714 3.135 10.805 1.00 74.94 342 ARG A N 1
ATOM 2658 C CA . ARG A 1 342 ? -22.554 3.173 9.348 1.00 74.94 342 ARG A CA 1
ATOM 2659 C C . ARG A 1 342 ? -23.722 3.880 8.666 1.00 74.94 342 ARG A C 1
ATOM 2661 O O . ARG A 1 342 ? -23.500 4.722 7.802 1.00 74.94 342 ARG A O 1
ATOM 2668 N N . VAL A 1 343 ? -24.957 3.573 9.061 1.00 78.38 343 VAL A N 1
ATOM 2669 C CA . VAL A 1 343 ? -26.148 4.255 8.531 1.00 78.38 343 VAL A CA 1
ATOM 2670 C C . VAL A 1 343 ? -26.113 5.746 8.868 1.00 78.38 343 VAL A C 1
ATOM 2672 O O . VAL A 1 343 ? -26.455 6.574 8.022 1.00 78.38 343 VAL A O 1
ATOM 2675 N N . GLU A 1 344 ? -25.676 6.119 10.070 1.00 76.06 344 GLU A N 1
ATOM 2676 C CA . GLU A 1 344 ? -25.473 7.522 10.446 1.00 76.06 344 GLU A CA 1
ATOM 2677 C C . GLU A 1 344 ? -24.404 8.196 9.581 1.00 76.06 344 GLU A C 1
ATOM 2679 O O . GLU A 1 344 ? -24.647 9.291 9.068 1.00 76.06 344 GLU A O 1
ATOM 2684 N N . ALA A 1 345 ? -23.278 7.525 9.334 1.00 70.31 345 ALA A N 1
ATOM 2685 C CA . ALA A 1 345 ? -22.226 8.031 8.458 1.00 70.31 345 ALA A CA 1
ATOM 2686 C C . ALA A 1 345 ? -22.709 8.259 7.019 1.00 70.31 345 ALA A C 1
ATOM 2688 O O . ALA A 1 345 ? -22.464 9.314 6.433 1.00 70.31 345 ALA A O 1
ATOM 2689 N N . GLU A 1 346 ? -23.469 7.314 6.467 1.00 75.88 346 GLU A N 1
ATOM 2690 C CA . GLU A 1 346 ? -24.011 7.396 5.106 1.00 75.88 346 GLU A CA 1
ATOM 2691 C C . GLU A 1 346 ? -25.144 8.434 4.980 1.00 75.88 346 GLU A C 1
ATOM 2693 O O . GLU A 1 346 ? -25.343 9.024 3.917 1.00 75.88 346 GLU A O 1
ATOM 2698 N N . THR A 1 347 ? -25.914 8.678 6.046 1.00 77.81 347 THR A N 1
ATOM 2699 C CA . THR A 1 347 ? -27.064 9.604 6.023 1.00 77.81 347 THR A CA 1
ATOM 2700 C C . THR A 1 347 ? -26.705 11.040 6.405 1.00 77.81 347 THR A C 1
ATOM 2702 O O . THR A 1 347 ? -27.352 11.965 5.911 1.00 77.81 347 THR A O 1
ATOM 2705 N N . GLY A 1 348 ? -25.674 11.251 7.229 1.00 65.06 348 GLY A N 1
ATOM 2706 C CA . GLY A 1 348 ? -25.207 12.573 7.668 1.00 65.06 348 GLY A CA 1
ATOM 2707 C C . GLY A 1 348 ? -24.466 13.383 6.594 1.00 65.06 348 GLY A C 1
ATOM 2708 O O . GLY A 1 348 ? -24.215 14.574 6.779 1.00 65.06 348 GLY A O 1
ATOM 2709 N N . GLY A 1 349 ? -24.125 12.767 5.458 1.00 53.69 349 GLY A N 1
ATOM 2710 C CA . GLY A 1 349 ? -23.441 13.422 4.339 1.00 53.69 349 GLY A CA 1
ATOM 2711 C C . GLY A 1 349 ? -24.336 14.264 3.419 1.00 53.69 349 GLY A C 1
ATOM 2712 O O . GLY A 1 349 ? -23.810 15.102 2.696 1.00 53.69 349 GLY A O 1
ATOM 2713 N N . SER A 1 350 ? -25.661 14.071 3.437 1.00 46.19 350 SER A N 1
ATOM 2714 C CA . SER A 1 350 ? -26.588 14.631 2.429 1.00 46.19 350 SER A CA 1
ATOM 2715 C C . SER A 1 350 ? -27.441 15.820 2.901 1.00 46.19 350 SER A C 1
ATOM 2717 O O . SER A 1 350 ? -28.451 16.117 2.264 1.00 46.19 350 SER A O 1
ATOM 2719 N N . GLY A 1 351 ? -27.086 16.439 4.031 1.00 45.19 351 GLY A N 1
ATOM 2720 C CA . GLY A 1 351 ? -27.796 17.582 4.623 1.00 45.19 351 GLY A CA 1
ATOM 2721 C C . GLY A 1 351 ? -27.209 18.928 4.240 1.00 45.19 351 GLY A C 1
ATOM 2722 O O . GLY A 1 351 ? -25.958 19.015 4.207 1.00 45.19 351 GLY A O 1
#

Radius of gyration: 24.74 Å; chains: 1; bounding box: 65×35×71 Å